Protein AF-A0A7K3L0M9-F1 (afdb_monomer)

Mean predicted aligned error: 8.16 Å

Foldseek 3Di:
DVVVQVVQWDPDDPLAAPLQTFSQDALLVVLLVQLEAEEAQQLALLSLLNQLVNLVSLHLYAYEYEDEQFDFPVSVVSRVLLCVLSLHHYEYEYDYQCVPCVLQLQAPLNLLVVLLRSVQRVQVVQVVCVVVCVSVDHRPPPPDRPPDDHDHDYDDDDDDFDFDDADPPPRHAYEYSDALQDDCVNGSNSNSCNRSVYHHNRRNNNQDLLNSLVSSQVSCVVVVHDSPSSPSVPDDDGTLSVQPDRSDGDDSVSSCVSQVVVVTHGD

Nearest PDB structures (foldseek):
  5udv-assembly1_C  TM=8.027E-01  e=1.041E-09  Lactiplantibacillus plantarum WCFS1
  6b2m-assembly1_A  TM=8.098E-01  e=2.572E-09  Lactiplantibacillus plantarum
  5udv-assembly1_A  TM=7.719E-01  e=1.234E-09  Lactiplantibacillus plantarum WCFS1
  6b2m-assembly1_C  TM=7.652E-01  e=2.722E-09  Lactiplantibacillus plantarum
  6utr-assembly1_D  TM=7.773E-01  e=1.073E-07  Lactiplantibacillus plantarum

Structure (mmCIF, N/CA/C/O backbone):
data_AF-A0A7K3L0M9-F1
#
_entry.id   AF-A0A7K3L0M9-F1
#
loop_
_atom_site.group_PDB
_atom_site.id
_atom_site.type_symbol
_atom_site.label_atom_id
_atom_site.label_alt_id
_atom_site.label_comp_id
_atom_site.label_asym_id
_atom_site.label_entity_id
_atom_site.label_seq_id
_atom_site.pdbx_PDB_ins_code
_atom_site.Cartn_x
_atom_site.Cartn_y
_atom_site.Cartn_z
_atom_site.occupancy
_atom_site.B_iso_or_equiv
_atom_site.auth_seq_id
_atom_site.auth_comp_id
_atom_site.auth_asym_id
_atom_site.auth_atom_id
_atom_site.pdbx_PDB_model_num
ATOM 1 N N . MET A 1 1 ? -31.495 9.579 3.011 1.00 40.03 1 MET A N 1
ATOM 2 C CA . MET A 1 1 ? -31.750 9.868 1.586 1.00 40.03 1 MET A CA 1
ATOM 3 C C . MET A 1 1 ? -30.881 8.942 0.746 1.00 40.03 1 MET A C 1
ATOM 5 O O . MET A 1 1 ? -29.698 9.210 0.594 1.00 40.03 1 MET A O 1
ATOM 9 N N . ALA A 1 2 ? -31.417 7.799 0.313 1.00 36.22 2 ALA A N 1
ATOM 10 C CA . ALA A 1 2 ? -30.693 6.838 -0.530 1.00 36.22 2 ALA A CA 1
ATOM 11 C C . ALA A 1 2 ? -30.538 7.342 -1.981 1.00 36.22 2 ALA A C 1
ATOM 13 O O . ALA A 1 2 ? -29.554 7.024 -2.640 1.00 36.22 2 ALA A O 1
ATOM 14 N N . GLU A 1 3 ? -31.458 8.205 -2.416 1.00 33.12 3 GLU A N 1
ATOM 15 C CA . GLU A 1 3 ? -31.536 8.761 -3.774 1.00 33.12 3 GLU A CA 1
ATOM 16 C C . GLU A 1 3 ? -30.387 9.736 -4.105 1.00 33.12 3 GLU A C 1
ATOM 18 O O . GLU A 1 3 ? -29.957 9.812 -5.249 1.00 33.12 3 GLU A O 1
ATOM 23 N N . ASP A 1 4 ? -29.795 10.406 -3.106 1.00 43.69 4 ASP A N 1
ATOM 24 C CA . ASP A 1 4 ? -28.644 11.315 -3.300 1.00 43.69 4 ASP A CA 1
ATOM 25 C C . ASP A 1 4 ? -27.288 10.574 -3.351 1.00 43.69 4 ASP A C 1
ATOM 27 O O . ASP A 1 4 ? -26.234 11.167 -3.592 1.00 43.69 4 ASP A O 1
ATOM 31 N N . ARG A 1 5 ? -27.296 9.256 -3.095 1.00 45.56 5 ARG A N 1
ATOM 32 C CA . ARG A 1 5 ? -26.095 8.408 -3.047 1.00 45.56 5 ARG A CA 1
ATOM 33 C C . ARG A 1 5 ? -25.850 7.680 -4.368 1.00 45.56 5 ARG A C 1
ATOM 35 O O . ARG A 1 5 ? -24.698 7.562 -4.770 1.00 45.56 5 ARG A O 1
ATOM 42 N N . GLU A 1 6 ? -26.906 7.263 -5.066 1.00 41.94 6 GLU A N 1
ATOM 43 C CA . GLU A 1 6 ? -26.810 6.665 -6.408 1.00 41.94 6 GLU A CA 1
ATOM 44 C C . GLU A 1 6 ? -26.249 7.653 -7.441 1.00 41.94 6 GLU A C 1
ATOM 46 O O . GLU A 1 6 ? -25.403 7.280 -8.248 1.00 41.94 6 GLU A O 1
ATOM 51 N N . ALA A 1 7 ? -26.604 8.939 -7.335 1.00 40.78 7 ALA A N 1
ATOM 52 C CA . ALA A 1 7 ? -26.087 10.006 -8.198 1.00 40.78 7 ALA A CA 1
ATOM 53 C C . ALA A 1 7 ? -24.578 10.294 -8.022 1.00 40.78 7 ALA A C 1
ATOM 55 O O . ALA A 1 7 ? -23.975 10.963 -8.860 1.00 40.78 7 ALA A O 1
ATOM 56 N N . ARG A 1 8 ? -23.954 9.799 -6.940 1.00 48.25 8 ARG A N 1
ATOM 57 C CA . ARG A 1 8 ? -22.519 9.974 -6.641 1.00 48.25 8 ARG A CA 1
ATOM 58 C C . ARG A 1 8 ? -21.669 8.762 -7.024 1.00 48.25 8 ARG A C 1
ATOM 60 O O . ARG A 1 8 ? -20.445 8.824 -6.903 1.00 48.25 8 ARG A O 1
ATOM 67 N N . LEU A 1 9 ? -22.290 7.661 -7.452 1.00 53.56 9 LEU A N 1
ATOM 68 C CA . LEU A 1 9 ? -21.567 6.470 -7.882 1.00 53.56 9 LEU A CA 1
ATOM 69 C C . LEU A 1 9 ? -20.984 6.717 -9.272 1.00 53.56 9 LEU A C 1
ATOM 71 O O . LEU A 1 9 ? -21.705 6.993 -10.229 1.00 53.56 9 LEU A O 1
ATOM 75 N N . ALA A 1 10 ? -19.661 6.609 -9.386 1.00 59.91 10 ALA A N 1
ATOM 76 C CA . ALA A 1 10 ? -19.010 6.640 -10.688 1.00 59.91 10 ALA A CA 1
ATOM 77 C C . ALA A 1 10 ? -19.485 5.449 -11.548 1.00 59.91 10 ALA A C 1
ATOM 79 O O . ALA A 1 10 ? -19.766 4.379 -10.991 1.00 59.91 10 ALA A O 1
ATOM 80 N N . PRO A 1 11 ? -19.551 5.608 -12.885 1.00 57.06 11 PRO A N 1
ATOM 81 C CA . PRO A 1 11 ? -19.939 4.528 -13.788 1.00 57.06 11 PRO A CA 1
ATOM 82 C C . PRO A 1 11 ? -19.023 3.308 -13.637 1.00 57.06 11 PRO A C 1
ATOM 84 O O . PRO A 1 11 ? -17.869 3.431 -13.216 1.00 57.06 11 PRO A O 1
ATOM 87 N N . ASP A 1 12 ? -19.529 2.128 -14.006 1.00 63.38 12 ASP A N 1
ATOM 88 C CA . ASP A 1 12 ? -18.741 0.895 -14.012 1.00 63.38 12 ASP A CA 1
ATOM 89 C C . ASP A 1 12 ? -17.563 1.032 -14.989 1.00 63.38 12 ASP A C 1
ATOM 91 O O . ASP A 1 12 ? -17.736 1.141 -16.204 1.00 63.38 12 ASP A O 1
ATOM 95 N N . VAL A 1 13 ? -16.343 1.054 -14.447 1.00 67.56 13 VAL A N 1
ATOM 96 C CA . VAL A 1 13 ? -15.110 1.157 -15.233 1.00 67.56 13 VAL A CA 1
ATOM 97 C C . VAL A 1 13 ? -14.577 -0.255 -15.507 1.00 67.56 13 VAL A C 1
ATOM 99 O O . VAL A 1 13 ? -14.380 -1.016 -14.556 1.00 67.56 13 VAL A O 1
ATOM 102 N N . PRO A 1 14 ? -14.295 -0.631 -16.770 1.00 69.00 14 PRO A N 1
ATOM 103 C CA . PRO A 1 14 ? -13.712 -1.933 -17.087 1.00 69.00 14 PRO A CA 1
ATOM 104 C C . PRO A 1 14 ? -12.443 -2.216 -16.269 1.00 69.00 14 PRO A C 1
ATOM 106 O O . PRO A 1 14 ? -11.546 -1.380 -16.181 1.00 69.00 14 PRO A O 1
ATOM 109 N N . GLY A 1 15 ? -12.365 -3.402 -15.660 1.00 71.75 15 GLY A N 1
ATOM 110 C CA . GLY A 1 15 ? -11.239 -3.796 -14.803 1.00 71.75 15 GLY A CA 1
ATOM 111 C C . GLY A 1 15 ? -11.301 -3.274 -13.360 1.00 71.75 15 GLY A C 1
ATOM 112 O O . GLY A 1 15 ? -10.363 -3.511 -12.601 1.00 71.75 15 GLY A O 1
ATOM 113 N N . VAL A 1 16 ? -12.386 -2.601 -12.961 1.00 80.88 16 VAL A N 1
ATOM 114 C CA . VAL A 1 16 ? -12.646 -2.171 -11.579 1.00 80.88 16 VAL A CA 1
ATOM 115 C C . VAL A 1 16 ? -13.711 -3.071 -10.961 1.00 80.88 16 VAL A C 1
ATOM 117 O O . VAL A 1 16 ? -14.838 -3.133 -11.441 1.00 80.88 16 VAL A O 1
ATOM 120 N N . GLY A 1 17 ? -13.348 -3.778 -9.892 1.00 85.50 17 GLY A N 1
ATOM 121 C CA . GLY A 1 17 ? -14.274 -4.626 -9.142 1.00 85.50 17 GLY A CA 1
ATOM 122 C C . GLY A 1 17 ? -15.092 -3.839 -8.121 1.00 85.50 17 GLY A C 1
ATOM 123 O O . GLY A 1 17 ? -14.821 -2.669 -7.843 1.00 85.50 17 GLY A O 1
ATOM 124 N N . GLU A 1 18 ? -16.059 -4.510 -7.490 1.00 88.00 18 GLU A N 1
ATOM 125 C CA . GLU A 1 18 ? -16.890 -3.923 -6.432 1.00 88.00 18 GLU A CA 1
ATOM 126 C C . GLU A 1 18 ? -16.034 -3.286 -5.321 1.00 88.00 18 GLU A C 1
ATOM 128 O O . GLU A 1 18 ? -16.295 -2.161 -4.893 1.00 88.00 18 GLU A O 1
ATOM 133 N N . GLY A 1 19 ? -14.941 -3.947 -4.924 1.00 90.69 19 GLY A N 1
ATOM 134 C CA . GLY A 1 19 ? -13.992 -3.461 -3.918 1.00 90.69 19 GLY A CA 1
ATOM 135 C C . GLY A 1 19 ? -13.301 -2.131 -4.256 1.00 90.69 19 GLY A C 1
ATOM 136 O O . GLY A 1 19 ? -12.791 -1.476 -3.351 1.00 90.69 19 GLY A O 1
ATOM 137 N N . GLN A 1 20 ? -13.320 -1.689 -5.516 1.00 93.88 20 GLN A N 1
ATOM 138 C CA . GLN A 1 20 ? -12.684 -0.453 -5.992 1.00 93.88 20 GLN A CA 1
ATOM 139 C C . GLN A 1 20 ? -13.699 0.605 -6.470 1.00 93.88 20 GLN A C 1
ATOM 141 O O . GLN A 1 20 ? -13.290 1.646 -6.997 1.00 93.88 20 GLN A O 1
ATOM 146 N N . ARG A 1 21 ? -15.010 0.371 -6.306 1.00 90.75 21 ARG A N 1
ATOM 147 C CA . ARG A 1 21 ? -16.066 1.295 -6.753 1.00 90.75 21 ARG A CA 1
ATOM 148 C C . ARG A 1 21 ? -15.947 2.648 -6.037 1.00 90.75 21 ARG A C 1
ATOM 150 O O . ARG A 1 21 ? -16.116 2.730 -4.823 1.00 90.75 21 ARG A O 1
ATOM 157 N N . LEU A 1 22 ? -15.655 3.705 -6.794 1.00 92.12 22 LEU A N 1
ATOM 158 C CA . LEU A 1 22 ? -15.486 5.068 -6.281 1.00 92.12 22 LEU A CA 1
ATOM 159 C C . LEU A 1 22 ? -16.798 5.585 -5.673 1.00 92.12 22 LEU A C 1
ATOM 161 O O . LEU A 1 22 ? -17.849 5.476 -6.302 1.00 92.12 22 LEU A O 1
ATOM 165 N N . GLY A 1 23 ? -16.731 6.148 -4.464 1.00 90.44 23 GLY A N 1
ATOM 166 C CA . GLY A 1 23 ? -17.893 6.748 -3.793 1.00 90.44 23 GLY A CA 1
ATOM 167 C C . GLY A 1 23 ? -18.945 5.750 -3.287 1.00 90.44 23 GLY A C 1
ATOM 168 O O . GLY A 1 23 ? -20.042 6.161 -2.917 1.00 90.44 23 GLY A O 1
ATOM 169 N N . ALA A 1 24 ? -18.641 4.447 -3.265 1.00 91.25 24 ALA A N 1
ATOM 170 C CA . ALA A 1 24 ? -19.577 3.410 -2.834 1.00 91.25 24 ALA A CA 1
ATOM 171 C C . ALA A 1 24 ? -20.076 3.592 -1.389 1.00 91.25 24 ALA A C 1
ATOM 173 O O . ALA A 1 24 ? -21.245 3.315 -1.094 1.00 91.25 24 ALA A O 1
ATOM 174 N N . GLU A 1 25 ? -19.202 4.034 -0.482 1.00 93.06 25 GLU A N 1
ATOM 175 C CA . GLU A 1 25 ? -19.502 4.166 0.946 1.00 93.06 25 GLU A CA 1
ATOM 176 C C . GLU A 1 25 ? -18.442 4.979 1.694 1.00 93.06 25 GLU A C 1
ATOM 178 O O . GLU A 1 25 ? -17.280 4.954 1.295 1.00 93.06 25 GLU A O 1
ATOM 183 N N . PRO A 1 26 ? -18.791 5.640 2.807 1.00 96.69 26 PRO A N 1
ATOM 184 C CA . PRO A 1 26 ? -17.815 6.363 3.610 1.00 96.69 26 PRO A CA 1
ATOM 185 C C . PRO A 1 26 ? -16.886 5.410 4.391 1.00 96.69 26 PRO A C 1
ATOM 187 O O . PRO A 1 26 ? -17.229 4.257 4.671 1.00 96.69 26 PRO A O 1
ATOM 190 N N . LEU A 1 27 ? -15.686 5.897 4.733 1.00 96.75 27 LEU A N 1
ATOM 191 C CA . LEU A 1 27 ? -14.628 5.092 5.360 1.00 96.75 27 LEU A CA 1
ATOM 192 C C . LEU A 1 27 ? -15.027 4.576 6.751 1.00 96.75 27 LEU A C 1
ATOM 194 O O . LEU A 1 27 ? -14.772 3.418 7.069 1.00 96.75 27 LEU A O 1
ATOM 198 N N . ASP A 1 28 ? -15.673 5.408 7.563 1.00 94.06 28 ASP A N 1
ATOM 199 C CA . ASP A 1 28 ? -16.184 5.042 8.888 1.00 94.06 28 ASP A CA 1
ATOM 200 C C . ASP A 1 28 ? -17.233 3.923 8.804 1.00 94.06 28 ASP A C 1
ATOM 202 O O . ASP A 1 28 ? -17.154 2.944 9.543 1.00 94.06 28 ASP A O 1
ATOM 206 N N . GLY A 1 29 ? -18.148 4.000 7.834 1.00 94.81 29 GLY A N 1
ATOM 207 C CA . GLY A 1 29 ? -19.119 2.945 7.545 1.00 94.81 29 GLY A CA 1
ATOM 208 C C . GLY A 1 29 ? -18.468 1.633 7.090 1.00 94.81 29 GLY A C 1
ATOM 209 O O . GLY A 1 29 ? -18.969 0.551 7.409 1.00 94.81 29 GLY A O 1
ATOM 210 N N . PHE A 1 30 ? -17.337 1.701 6.378 1.00 96.56 30 PHE A N 1
ATOM 211 C CA . PHE A 1 30 ? -16.526 0.523 6.061 1.00 96.56 30 PHE A CA 1
ATOM 212 C C . PHE A 1 30 ? -15.897 -0.109 7.299 1.00 96.56 30 PHE A C 1
ATOM 214 O O . PHE A 1 30 ? -16.063 -1.312 7.518 1.00 96.56 30 PHE A O 1
ATOM 221 N N . LEU A 1 31 ? -15.216 0.690 8.117 1.00 95.56 31 LEU A N 1
ATOM 222 C CA . LEU A 1 31 ? -14.506 0.210 9.300 1.00 95.56 31 LEU A CA 1
ATOM 223 C C . LEU A 1 31 ? -15.468 -0.340 10.364 1.00 95.56 31 LEU A C 1
ATOM 225 O O . LEU A 1 31 ? -15.218 -1.410 10.911 1.00 95.56 31 LEU A O 1
ATOM 229 N N . ALA A 1 32 ? -16.617 0.309 10.579 1.00 92.44 32 ALA A N 1
ATOM 230 C CA . ALA A 1 32 ? -17.612 -0.116 11.566 1.00 92.44 32 ALA A CA 1
ATOM 231 C C . ALA A 1 32 ? -18.176 -1.523 11.300 1.00 92.44 32 ALA A C 1
ATOM 233 O O . ALA A 1 32 ? -18.392 -2.292 12.234 1.00 92.44 32 ALA A O 1
ATOM 234 N N . ARG A 1 33 ? -18.394 -1.890 10.029 1.00 94.12 33 ARG A N 1
ATOM 235 C CA . ARG A 1 33 ? -18.868 -3.240 9.666 1.00 94.12 33 ARG A CA 1
ATOM 236 C C . ARG A 1 33 ? -17.743 -4.249 9.426 1.00 94.12 33 ARG A C 1
ATOM 238 O O . ARG A 1 33 ? -18.025 -5.420 9.182 1.00 94.12 33 ARG A O 1
ATOM 245 N N . THR A 1 34 ? -16.491 -3.795 9.453 1.00 93.44 34 THR A N 1
ATOM 246 C CA . THR A 1 34 ? -15.303 -4.607 9.177 1.00 93.44 34 THR A CA 1
ATOM 247 C C . THR A 1 34 ? -14.389 -4.595 10.403 1.00 93.44 34 THR A C 1
ATOM 249 O O . THR A 1 34 ? -13.308 -4.012 10.371 1.00 93.44 34 THR A O 1
ATOM 252 N N . PRO A 1 35 ? -14.796 -5.232 11.516 1.00 90.00 35 PRO A N 1
ATOM 253 C CA . PRO A 1 35 ? -14.067 -5.144 12.781 1.00 90.00 35 PRO A CA 1
ATOM 254 C C . PRO A 1 35 ? -12.695 -5.833 12.746 1.00 90.00 35 PRO A C 1
ATOM 256 O O . PRO A 1 35 ? -11.907 -5.656 13.669 1.00 90.00 35 PRO A O 1
ATOM 259 N N . ARG A 1 36 ? -12.402 -6.634 11.712 1.00 93.75 36 ARG A N 1
ATOM 260 C CA . ARG A 1 36 ? -11.133 -7.348 11.519 1.00 93.75 36 ARG A CA 1
ATOM 261 C C . ARG A 1 36 ? -10.689 -7.185 10.070 1.00 93.75 36 ARG A C 1
ATOM 263 O O . ARG A 1 36 ? -11.472 -7.496 9.175 1.00 93.75 36 ARG A O 1
ATOM 270 N N . LEU A 1 37 ? -9.467 -6.713 9.827 1.00 96.62 37 LEU A N 1
ATOM 271 C CA . LEU A 1 37 ? -8.942 -6.511 8.471 1.00 96.62 37 LEU A CA 1
ATOM 272 C C . LEU A 1 37 ? -7.414 -6.551 8.399 1.00 96.62 37 LEU A C 1
ATOM 274 O O . LEU A 1 37 ? -6.714 -6.117 9.311 1.00 96.62 37 LEU A O 1
ATOM 278 N N . ALA A 1 38 ? -6.904 -7.019 7.263 1.00 98.19 38 ALA A N 1
ATOM 279 C CA . ALA A 1 38 ? -5.494 -6.984 6.903 1.00 98.19 38 ALA A CA 1
ATOM 280 C C . ALA A 1 38 ? -5.220 -5.806 5.960 1.00 98.19 38 ALA A C 1
ATOM 282 O O . ALA A 1 38 ? -5.875 -5.669 4.927 1.00 98.19 38 ALA A O 1
ATOM 283 N N . VAL A 1 39 ? -4.237 -4.967 6.281 1.00 98.50 39 VAL A N 1
ATOM 284 C CA . VAL A 1 39 ? -3.833 -3.841 5.426 1.00 98.50 39 VAL A CA 1
ATOM 285 C C . VAL A 1 39 ? -2.603 -4.239 4.618 1.00 98.50 39 VAL A C 1
ATOM 287 O O . VAL A 1 39 ? -1.543 -4.497 5.188 1.00 98.50 39 VAL A O 1
ATOM 290 N N . ALA A 1 40 ? -2.721 -4.248 3.289 1.00 98.00 40 ALA A N 1
ATOM 291 C CA . ALA A 1 40 ? -1.576 -4.307 2.388 1.00 98.00 40 ALA A CA 1
ATOM 292 C C . ALA A 1 40 ? -0.804 -2.985 2.492 1.00 98.00 40 ALA A C 1
ATOM 294 O O . ALA A 1 40 ? -1.267 -1.930 2.047 1.00 98.00 40 ALA A O 1
ATOM 295 N N . PHE A 1 41 ? 0.358 -3.036 3.136 1.00 96.12 41 PHE A N 1
ATOM 296 C CA . PHE A 1 41 ? 1.025 -1.865 3.677 1.00 96.12 41 PHE A CA 1
ATOM 297 C C . PHE A 1 41 ? 2.338 -1.575 2.947 1.00 96.12 41 PHE A C 1
ATOM 299 O O . PHE A 1 41 ? 3.345 -2.260 3.126 1.00 96.12 41 PHE A O 1
ATOM 306 N N . SER A 1 42 ? 2.324 -0.540 2.103 1.00 90.12 42 SER A N 1
ATOM 307 C CA . SER A 1 42 ? 3.477 -0.167 1.275 1.00 90.12 42 SER A CA 1
ATOM 308 C C . SER A 1 42 ? 4.457 0.779 1.975 1.00 90.12 42 SER A C 1
ATOM 310 O O . SER A 1 42 ? 5.548 0.995 1.461 1.00 90.12 42 SER A O 1
ATOM 312 N N . GLY A 1 43 ? 4.088 1.356 3.125 1.00 81.88 43 GLY A N 1
ATOM 313 C CA . GLY A 1 43 ? 4.876 2.408 3.784 1.00 81.88 43 GLY A CA 1
ATOM 314 C C . GLY A 1 43 ? 4.670 3.801 3.175 1.00 81.88 43 GLY A C 1
ATOM 315 O O . GLY A 1 43 ? 5.495 4.685 3.356 1.00 81.88 43 GLY A O 1
ATOM 316 N N . GLY A 1 44 ? 3.579 4.014 2.428 1.00 91.50 44 GLY A N 1
ATOM 317 C CA . GLY A 1 44 ? 3.177 5.334 1.928 1.00 91.50 44 GLY A CA 1
ATOM 318 C C . GLY A 1 44 ? 2.053 5.963 2.758 1.00 91.50 44 GLY A C 1
ATOM 319 O O . GLY A 1 44 ? 1.314 5.247 3.439 1.00 91.50 44 GLY A O 1
ATOM 320 N N . CYS A 1 45 ? 1.875 7.286 2.630 1.00 94.00 45 CYS A N 1
ATOM 321 C CA . CYS A 1 45 ? 0.851 8.077 3.336 1.00 94.00 45 CYS A CA 1
ATOM 322 C C . CYS A 1 45 ? -0.553 7.450 3.292 1.00 94.00 45 CYS A C 1
ATOM 324 O O . CYS A 1 45 ? -1.215 7.365 4.320 1.00 94.00 45 CYS A O 1
ATOM 326 N N . ASP A 1 46 ? -0.989 6.949 2.132 1.00 95.81 46 ASP A N 1
ATOM 327 C CA . ASP A 1 46 ? -2.357 6.436 1.981 1.00 95.81 46 ASP A CA 1
ATOM 328 C C . ASP A 1 46 ? -2.573 5.165 2.804 1.00 95.81 46 ASP A C 1
ATOM 330 O O . ASP A 1 46 ? -3.509 5.069 3.595 1.00 95.81 46 ASP A O 1
ATOM 334 N N . SER A 1 47 ? -1.659 4.201 2.679 1.00 96.06 47 SER A N 1
ATOM 335 C CA . SER A 1 47 ? -1.710 2.969 3.465 1.00 96.06 47 SER A CA 1
ATOM 336 C C . SER A 1 47 ? -1.476 3.220 4.962 1.00 96.06 47 SER A C 1
ATOM 338 O O . SER A 1 47 ? -2.049 2.512 5.784 1.00 96.06 47 SER A O 1
ATOM 340 N N . ALA A 1 48 ? -0.697 4.250 5.322 1.00 96.44 48 ALA A N 1
ATOM 341 C CA . ALA A 1 48 ? -0.466 4.662 6.710 1.00 96.44 48 ALA A CA 1
ATOM 342 C C . ALA A 1 48 ? -1.722 5.281 7.331 1.00 96.44 48 ALA A C 1
ATOM 344 O O . ALA A 1 48 ? -2.106 4.916 8.439 1.00 96.44 48 ALA A O 1
ATOM 345 N N . TYR A 1 49 ? -2.406 6.159 6.594 1.00 97.25 49 TYR A N 1
ATOM 346 C CA . TYR A 1 49 ? -3.690 6.708 7.011 1.00 97.25 49 TYR A CA 1
ATOM 347 C C . TYR A 1 49 ? -4.745 5.614 7.175 1.00 97.25 49 TYR A C 1
ATOM 349 O O . TYR A 1 49 ? -5.433 5.593 8.189 1.00 97.25 49 TYR A O 1
ATOM 357 N N . LEU A 1 50 ? -4.854 4.680 6.223 1.00 98.12 50 LEU A N 1
ATOM 358 C CA . LEU A 1 50 ? -5.809 3.574 6.321 1.00 98.12 50 LEU A CA 1
ATOM 359 C C . LEU A 1 50 ? -5.543 2.692 7.550 1.00 98.12 50 LEU A C 1
ATOM 361 O O . LEU A 1 50 ? -6.483 2.335 8.258 1.00 98.12 50 LEU A O 1
ATOM 365 N N . LEU A 1 51 ? -4.271 2.380 7.821 1.00 97.75 51 LEU A N 1
ATOM 366 C CA . LEU A 1 51 ? -3.853 1.620 8.999 1.00 97.75 51 LEU A CA 1
ATOM 367 C C . LEU A 1 51 ? -4.229 2.343 10.301 1.00 97.75 51 LEU A C 1
ATOM 369 O O . LEU A 1 51 ? -4.840 1.746 11.187 1.00 97.75 51 LEU A O 1
ATOM 373 N N . ALA A 1 52 ? -3.920 3.639 10.386 1.00 96.81 52 ALA A N 1
ATOM 374 C CA . ALA A 1 52 ? -4.234 4.477 11.538 1.00 96.81 52 ALA A CA 1
ATOM 375 C C . ALA A 1 52 ? -5.748 4.633 11.745 1.00 96.81 52 ALA A C 1
ATOM 377 O O . ALA A 1 52 ? -6.236 4.495 12.862 1.00 96.81 52 ALA A O 1
ATOM 378 N N . ALA A 1 53 ? -6.509 4.867 10.673 1.00 97.25 53 ALA A N 1
ATOM 379 C CA . ALA A 1 53 ? -7.960 5.005 10.732 1.00 97.25 53 ALA A CA 1
ATOM 380 C C . ALA A 1 53 ? -8.629 3.708 11.209 1.00 97.25 53 ALA A C 1
ATOM 382 O O . ALA A 1 53 ? -9.514 3.759 12.058 1.00 97.25 53 ALA A O 1
ATOM 383 N N . ALA A 1 54 ? -8.176 2.547 10.722 1.00 97.25 54 ALA A N 1
ATOM 384 C CA . ALA A 1 54 ? -8.653 1.250 11.198 1.00 97.25 54 ALA A CA 1
ATOM 385 C C . ALA A 1 54 ? -8.351 1.040 12.689 1.00 97.25 54 ALA A C 1
ATOM 387 O O . ALA A 1 54 ? -9.227 0.621 13.446 1.00 97.25 54 ALA A O 1
ATOM 388 N N . ARG A 1 55 ? -7.133 1.382 13.131 1.00 95.75 55 ARG A N 1
ATOM 389 C CA . ARG A 1 55 ? -6.736 1.293 14.542 1.00 95.75 55 ARG A CA 1
ATOM 390 C C . ARG A 1 55 ? -7.576 2.205 15.443 1.00 95.75 55 ARG A C 1
ATOM 392 O O . ARG A 1 55 ? -8.023 1.749 16.497 1.00 95.75 55 ARG A O 1
ATOM 399 N N . ALA A 1 56 ? -7.799 3.451 15.026 1.00 94.62 56 ALA A N 1
ATOM 400 C CA . ALA A 1 56 ? -8.594 4.443 15.752 1.00 94.62 56 ALA A CA 1
ATOM 401 C C . ALA A 1 56 ? -10.090 4.082 15.789 1.00 94.62 56 ALA A C 1
ATOM 403 O O . ALA A 1 56 ? -10.770 4.345 16.776 1.00 94.62 56 ALA A O 1
ATOM 404 N N . ALA A 1 57 ? -10.598 3.409 14.751 1.00 95.12 57 ALA A N 1
ATOM 405 C CA . ALA A 1 57 ? -11.955 2.861 14.722 1.00 95.12 57 ALA A CA 1
ATOM 406 C C . ALA A 1 57 ? -12.136 1.608 15.606 1.00 95.12 57 ALA A C 1
ATOM 408 O O . ALA A 1 57 ? -13.236 1.064 15.675 1.00 95.12 57 ALA A O 1
ATOM 409 N N . GLY A 1 58 ? -11.077 1.134 16.275 1.00 94.56 58 GLY A N 1
ATOM 410 C CA . GLY A 1 58 ? -11.126 -0.039 17.148 1.00 94.56 58 GLY A CA 1
ATOM 411 C C . GLY A 1 58 ? -11.120 -1.377 16.405 1.00 94.56 58 GLY A C 1
ATOM 412 O O . GLY A 1 58 ? -11.427 -2.406 17.006 1.00 94.56 58 GLY A O 1
ATOM 413 N N . CYS A 1 59 ? -10.772 -1.395 15.115 1.00 94.75 59 CYS A N 1
ATOM 414 C CA . CYS A 1 59 ? -10.643 -2.640 14.371 1.00 94.75 59 CYS A CA 1
ATOM 415 C C . CYS A 1 59 ? -9.436 -3.452 14.871 1.00 94.75 59 CYS A C 1
ATOM 417 O O . CYS A 1 59 ? -8.360 -2.907 15.129 1.00 94.75 59 CYS A O 1
ATOM 419 N N . ALA A 1 60 ? -9.569 -4.777 14.911 1.00 94.19 60 ALA A N 1
ATOM 420 C CA . ALA A 1 60 ? -8.423 -5.674 14.961 1.00 94.19 60 ALA A CA 1
ATOM 421 C C . ALA A 1 60 ? -7.730 -5.647 13.590 1.00 94.19 60 ALA A C 1
ATOM 423 O O . ALA A 1 60 ? -8.218 -6.210 12.605 1.00 94.19 60 ALA A O 1
ATOM 424 N N . VAL A 1 61 ? -6.611 -4.931 13.519 1.00 96.12 61 VAL A N 1
ATOM 425 C CA . VAL A 1 61 ? -5.889 -4.663 12.276 1.00 96.12 61 VAL A CA 1
ATOM 426 C C . VAL A 1 61 ? -4.459 -5.186 12.354 1.00 96.12 61 VAL A C 1
ATOM 428 O O . VAL A 1 61 ? -3.791 -5.049 13.377 1.00 96.12 61 VAL A O 1
ATOM 431 N N . ARG A 1 62 ? -3.986 -5.780 11.255 1.00 97.31 62 ARG A N 1
ATOM 432 C CA . ARG A 1 62 ? -2.586 -6.181 11.051 1.00 97.31 62 ARG A CA 1
ATOM 433 C C . ARG A 1 62 ? -2.089 -5.642 9.712 1.00 97.31 62 ARG A C 1
ATOM 435 O O . ARG A 1 62 ? -2.839 -5.625 8.731 1.00 97.31 62 ARG A O 1
ATOM 442 N N . ALA A 1 63 ? -0.839 -5.196 9.671 1.00 97.81 63 ALA A N 1
ATOM 443 C CA . ALA A 1 63 ? -0.187 -4.696 8.468 1.00 97.81 63 ALA A CA 1
ATOM 444 C C . ALA A 1 63 ? 0.661 -5.792 7.812 1.00 97.81 63 ALA A C 1
ATOM 446 O O . ALA A 1 63 ? 1.408 -6.497 8.487 1.00 97.81 63 ALA A O 1
ATOM 447 N N . TYR A 1 64 ? 0.587 -5.892 6.487 1.00 98.19 64 TYR A N 1
ATOM 448 C CA . TYR A 1 64 ? 1.360 -6.842 5.691 1.00 98.19 64 TYR A CA 1
ATOM 449 C C . TYR A 1 64 ? 2.153 -6.097 4.627 1.00 98.19 64 TYR A C 1
ATOM 451 O O . TYR A 1 64 ? 1.577 -5.516 3.704 1.00 98.19 64 TYR A O 1
ATOM 459 N N . ARG A 1 65 ? 3.479 -6.129 4.745 1.00 96.38 65 ARG A N 1
ATOM 460 C CA . ARG A 1 65 ? 4.412 -5.592 3.752 1.00 96.38 65 ARG A CA 1
ATOM 461 C C . ARG A 1 65 ? 4.963 -6.737 2.915 1.00 96.38 65 ARG A C 1
ATOM 463 O O . ARG A 1 65 ? 5.403 -7.740 3.467 1.00 96.38 65 ARG A O 1
ATOM 470 N N . VAL A 1 66 ? 5.004 -6.562 1.596 1.00 96.19 66 VAL A N 1
ATOM 471 C CA . VAL A 1 66 ? 5.728 -7.470 0.697 1.00 96.19 66 VAL A CA 1
ATOM 472 C C . VAL A 1 66 ? 7.010 -6.800 0.242 1.00 96.19 66 VAL A C 1
ATOM 474 O O . VAL A 1 66 ? 6.991 -5.693 -0.295 1.00 96.19 66 VAL A O 1
ATOM 477 N N . ASP A 1 67 ? 8.116 -7.478 0.480 1.00 93.12 67 ASP A N 1
ATOM 478 C CA . ASP A 1 67 ? 9.461 -6.985 0.276 1.00 93.12 67 ASP A CA 1
ATOM 479 C C . ASP A 1 67 ? 10.056 -7.621 -0.983 1.00 93.12 67 ASP A C 1
ATOM 481 O O . ASP A 1 67 ? 10.288 -8.833 -1.030 1.00 93.12 67 ASP A O 1
ATOM 485 N N . THR A 1 68 ? 10.256 -6.798 -2.012 1.00 94.25 68 THR A N 1
ATOM 486 C CA . THR A 1 68 ? 10.688 -7.203 -3.357 1.00 94.25 68 THR A CA 1
ATOM 487 C C . THR A 1 68 ? 11.841 -6.314 -3.822 1.00 94.25 68 THR A C 1
ATOM 489 O O . THR A 1 68 ? 12.068 -5.249 -3.258 1.00 94.25 68 THR A O 1
ATOM 492 N N . ALA A 1 69 ? 12.542 -6.682 -4.895 1.00 94.12 69 ALA A N 1
ATOM 493 C CA . ALA A 1 69 ? 13.598 -5.837 -5.471 1.00 94.12 69 ALA A CA 1
ATOM 494 C C . ALA A 1 69 ? 13.098 -4.468 -6.003 1.00 94.12 69 ALA A C 1
ATOM 496 O O . ALA A 1 69 ? 13.885 -3.630 -6.431 1.00 94.12 69 ALA A O 1
ATOM 497 N N . PHE A 1 70 ? 11.784 -4.227 -6.028 1.00 94.25 70 PHE A N 1
ATOM 498 C CA . PHE A 1 70 ? 11.186 -3.044 -6.645 1.00 94.25 70 PHE A CA 1
ATOM 499 C C . PHE A 1 70 ? 10.985 -1.853 -5.704 1.00 94.25 70 PHE A C 1
ATOM 501 O O . PHE A 1 70 ? 10.632 -0.769 -6.183 1.00 94.25 70 PHE A O 1
ATOM 508 N N . GLN A 1 71 ? 11.157 -2.037 -4.397 1.00 92.31 71 GLN A N 1
ATOM 509 C CA . GLN A 1 71 ? 11.039 -0.965 -3.412 1.00 92.31 71 GLN A CA 1
ATOM 510 C C . GLN A 1 71 ? 12.427 -0.476 -2.976 1.00 92.31 71 GLN A C 1
ATOM 512 O O . GLN A 1 71 ? 13.316 -1.301 -2.778 1.00 92.31 71 GLN A O 1
ATOM 517 N N . PRO A 1 72 ? 12.622 0.838 -2.784 1.00 91.88 72 PRO A N 1
ATOM 518 C CA . PRO A 1 72 ? 13.832 1.358 -2.154 1.00 91.88 72 PRO A CA 1
ATOM 519 C C . PRO A 1 72 ? 13.846 1.058 -0.646 1.00 91.88 72 PRO A C 1
ATOM 521 O O . PRO A 1 72 ? 12.786 0.901 -0.024 1.00 91.88 72 PRO A O 1
ATOM 524 N N . ALA A 1 73 ? 15.039 1.037 -0.042 1.00 89.62 73 ALA A N 1
ATOM 525 C CA . ALA A 1 73 ? 15.229 0.655 1.362 1.00 89.62 73 ALA A CA 1
ATOM 526 C C . ALA A 1 73 ? 14.369 1.481 2.336 1.00 89.62 73 ALA A C 1
ATOM 528 O O . ALA A 1 73 ? 13.707 0.919 3.211 1.00 89.62 73 ALA A O 1
ATOM 529 N N . PHE A 1 74 ? 14.270 2.799 2.117 1.00 90.81 74 PHE A N 1
ATOM 530 C CA . PHE A 1 74 ? 13.535 3.698 3.013 1.00 90.81 74 PHE A CA 1
ATOM 531 C C . PHE A 1 74 ? 12.054 3.326 3.181 1.00 90.81 74 PHE A C 1
ATOM 533 O O . PHE A 1 74 ? 11.444 3.689 4.183 1.00 90.81 74 PHE A O 1
ATOM 540 N N . GLU A 1 75 ? 11.420 2.662 2.201 1.00 91.19 75 GLU A N 1
ATOM 541 C CA . GLU A 1 75 ? 10.004 2.290 2.326 1.00 91.19 75 GLU A CA 1
ATOM 542 C C . GLU A 1 75 ? 9.803 1.235 3.415 1.00 91.19 75 GLU A C 1
ATOM 544 O O . GLU A 1 75 ? 8.739 1.192 4.038 1.00 91.19 75 GLU A O 1
ATOM 549 N N . ARG A 1 76 ? 10.812 0.384 3.645 1.00 90.69 76 ARG A N 1
ATOM 550 C CA . ARG A 1 76 ? 10.812 -0.567 4.758 1.00 90.69 76 ARG A CA 1
ATOM 551 C C . ARG A 1 76 ? 10.871 0.189 6.074 1.00 90.69 76 ARG A C 1
ATOM 553 O O . ARG A 1 76 ? 9.999 -0.022 6.912 1.00 90.69 76 ARG A O 1
ATOM 560 N N . ASP A 1 77 ? 11.830 1.097 6.207 1.00 90.56 77 ASP A N 1
ATOM 561 C CA . ASP A 1 77 ? 12.031 1.856 7.440 1.00 90.56 77 ASP A CA 1
ATOM 562 C C . ASP A 1 77 ? 10.787 2.684 7.783 1.00 90.56 77 ASP A C 1
ATOM 564 O O . ASP A 1 77 ? 10.357 2.743 8.932 1.00 90.56 77 ASP A O 1
ATOM 568 N N . ASP A 1 78 ? 10.165 3.302 6.779 1.00 92.06 78 ASP A N 1
ATOM 569 C CA . ASP A 1 78 ? 8.889 3.997 6.919 1.00 92.06 78 ASP A CA 1
ATOM 570 C C . ASP A 1 78 ? 7.782 3.085 7.442 1.00 92.06 78 ASP A C 1
ATOM 572 O O . ASP A 1 78 ? 7.065 3.456 8.372 1.00 92.06 78 ASP A O 1
ATOM 576 N N . ALA A 1 79 ? 7.632 1.899 6.849 1.00 92.69 79 ALA A N 1
ATOM 577 C CA . ALA A 1 79 ? 6.604 0.958 7.256 1.00 92.69 79 ALA A CA 1
ATOM 578 C C . ALA A 1 79 ? 6.809 0.499 8.710 1.00 92.69 79 ALA A C 1
ATOM 580 O O . ALA A 1 79 ? 5.868 0.507 9.504 1.00 92.69 79 ALA A O 1
ATOM 581 N N . GLU A 1 80 ? 8.040 0.154 9.081 1.00 93.00 80 GLU A N 1
ATOM 582 C CA . GLU A 1 80 ? 8.378 -0.258 10.445 1.00 93.00 80 GLU A CA 1
ATOM 583 C C . GLU A 1 80 ? 8.111 0.867 11.455 1.00 93.00 80 GLU A C 1
ATOM 585 O O . GLU A 1 80 ? 7.463 0.629 12.477 1.00 93.00 80 GLU A O 1
ATOM 590 N N . ARG A 1 81 ? 8.507 2.111 11.144 1.00 92.94 81 ARG A N 1
ATOM 591 C CA . ARG A 1 81 ? 8.251 3.271 12.014 1.00 92.94 81 ARG A CA 1
ATOM 592 C C . ARG A 1 81 ? 6.764 3.560 12.192 1.00 92.94 81 ARG A C 1
ATOM 594 O O . ARG A 1 81 ? 6.329 3.777 13.319 1.00 92.94 81 ARG A O 1
ATOM 601 N N . VAL A 1 82 ? 5.983 3.556 11.110 1.00 94.50 82 VAL A N 1
ATOM 602 C CA . VAL A 1 82 ? 4.533 3.810 11.176 1.00 94.50 82 VAL A CA 1
ATOM 603 C C . VAL A 1 82 ? 3.834 2.727 11.999 1.00 94.50 82 VAL A C 1
ATOM 605 O O . VAL A 1 82 ? 3.032 3.042 12.875 1.00 94.50 82 VAL A O 1
ATOM 608 N N . ALA A 1 83 ? 4.139 1.451 11.743 1.00 93.62 83 ALA A N 1
ATOM 609 C CA . ALA A 1 83 ? 3.518 0.342 12.460 1.00 93.62 83 ALA A CA 1
ATOM 610 C C . ALA A 1 83 ? 3.850 0.378 13.960 1.00 93.62 83 ALA A C 1
ATOM 612 O O . ALA A 1 83 ? 2.955 0.211 14.789 1.00 93.62 83 ALA A O 1
ATOM 613 N N . ALA A 1 84 ? 5.108 0.677 14.306 1.00 92.62 84 ALA A N 1
ATOM 614 C CA . ALA A 1 84 ? 5.540 0.853 15.688 1.00 92.62 84 ALA A CA 1
ATOM 615 C C . ALA A 1 84 ? 4.835 2.037 16.370 1.00 92.62 84 ALA A C 1
ATOM 617 O O . ALA A 1 84 ? 4.331 1.880 17.479 1.00 92.62 84 ALA A O 1
ATOM 618 N N . ALA A 1 85 ? 4.739 3.191 15.699 1.00 91.25 85 ALA A N 1
ATOM 619 C CA . ALA A 1 85 ? 4.054 4.371 16.231 1.00 91.25 85 ALA A CA 1
ATOM 620 C C . ALA A 1 85 ? 2.563 4.114 16.511 1.00 91.25 85 ALA A C 1
ATOM 622 O O . ALA A 1 85 ? 2.022 4.640 17.480 1.00 91.25 85 ALA A O 1
ATOM 623 N N . LEU A 1 86 ? 1.914 3.281 15.691 1.00 92.31 86 LEU A N 1
ATOM 624 C CA . LEU A 1 86 ? 0.507 2.899 15.846 1.00 92.31 86 LEU A CA 1
ATOM 625 C C . LEU A 1 86 ? 0.283 1.711 16.799 1.00 92.31 86 LEU A C 1
ATOM 627 O O . LEU A 1 86 ? -0.867 1.375 17.095 1.00 92.31 86 LEU A O 1
ATOM 631 N N . GLY A 1 87 ? 1.349 1.035 17.244 1.00 92.50 87 GLY A N 1
ATOM 632 C CA . GLY A 1 87 ? 1.247 -0.209 18.009 1.00 92.50 87 GLY A CA 1
ATOM 633 C C . GLY A 1 87 ? 0.528 -1.328 17.244 1.00 92.50 87 GLY A C 1
ATOM 634 O O . GLY A 1 87 ? -0.183 -2.128 17.849 1.00 92.50 87 GLY A O 1
ATOM 635 N N . VAL A 1 88 ? 0.660 -1.360 15.913 1.00 94.31 88 VAL A N 1
ATOM 636 C CA . VAL A 1 88 ? 0.009 -2.351 15.044 1.00 94.31 88 VAL A CA 1
ATOM 637 C C . VAL A 1 88 ? 1.029 -3.405 14.597 1.00 94.31 88 VAL A C 1
ATOM 639 O O . VAL A 1 88 ? 2.107 -3.031 14.132 1.00 94.31 88 VAL A O 1
ATOM 642 N N . PRO A 1 89 ? 0.716 -4.715 14.675 1.00 95.00 89 PRO A N 1
ATOM 643 C CA . PRO A 1 89 ? 1.613 -5.753 14.176 1.00 95.00 89 PRO A CA 1
ATOM 644 C C . PRO A 1 89 ? 1.916 -5.588 12.683 1.00 95.00 89 PRO A C 1
ATOM 646 O O . PRO A 1 89 ? 0.999 -5.421 11.873 1.00 95.00 89 PRO A O 1
ATOM 649 N N . LEU A 1 90 ? 3.199 -5.686 12.329 1.00 96.19 90 LEU A N 1
ATOM 650 C CA . LEU A 1 90 ? 3.689 -5.660 10.953 1.00 96.19 90 LEU A CA 1
ATOM 651 C C . LEU A 1 90 ? 4.344 -6.995 10.593 1.00 96.19 90 LEU A C 1
ATOM 653 O O . LEU A 1 90 ? 5.382 -7.355 11.148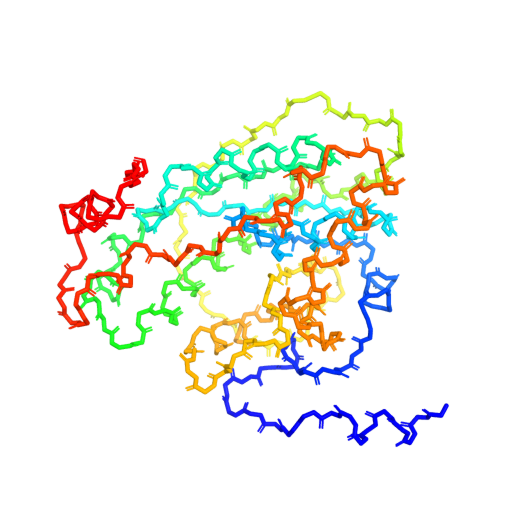 1.00 96.19 90 LEU A O 1
ATOM 657 N N . THR A 1 91 ? 3.773 -7.677 9.606 1.00 96.81 91 THR A N 1
ATOM 658 C CA . THR A 1 91 ? 4.342 -8.882 8.998 1.00 96.81 91 THR A CA 1
ATOM 659 C C . THR A 1 91 ? 5.052 -8.506 7.701 1.00 96.81 91 THR A C 1
ATOM 661 O O . THR A 1 91 ? 4.452 -7.887 6.819 1.00 96.81 91 THR A O 1
ATOM 664 N N . THR A 1 92 ? 6.324 -8.888 7.560 1.00 96.25 92 THR A N 1
ATOM 665 C CA . THR A 1 92 ? 7.077 -8.704 6.306 1.00 96.25 92 THR A CA 1
ATOM 666 C C . THR A 1 92 ? 7.213 -10.033 5.577 1.00 96.25 92 THR A C 1
ATOM 668 O O . THR A 1 92 ? 7.753 -10.988 6.133 1.00 96.25 92 THR A O 1
ATOM 671 N N . ILE A 1 93 ? 6.749 -10.065 4.329 1.00 96.62 93 ILE A N 1
ATOM 672 C CA . ILE A 1 93 ? 6.766 -11.223 3.434 1.00 96.62 93 ILE A CA 1
ATOM 673 C C . ILE A 1 93 ? 7.844 -10.986 2.380 1.00 96.62 93 ILE A C 1
ATOM 675 O O . ILE A 1 93 ? 7.763 -10.020 1.621 1.00 96.62 93 ILE A O 1
ATOM 679 N N . ALA A 1 94 ? 8.851 -11.852 2.318 1.00 94.88 94 ALA A N 1
ATOM 680 C CA . ALA A 1 94 ? 9.825 -11.815 1.231 1.00 94.88 94 ALA A CA 1
ATOM 681 C C . ALA A 1 94 ? 9.207 -12.395 -0.052 1.00 94.88 94 ALA A C 1
ATOM 683 O O . ALA A 1 94 ? 8.623 -13.473 -0.010 1.00 94.88 94 ALA A O 1
ATOM 684 N N . LEU A 1 95 ? 9.348 -11.695 -1.180 1.00 95.44 95 LEU A N 1
ATOM 685 C CA . LEU A 1 95 ? 8.917 -12.180 -2.491 1.00 95.44 95 LEU A CA 1
ATOM 686 C C . LEU A 1 95 ? 9.943 -11.786 -3.557 1.00 95.44 95 LEU A C 1
ATOM 688 O O . LEU A 1 95 ? 10.186 -10.599 -3.796 1.00 95.44 95 LEU A O 1
ATOM 692 N N . ASP A 1 96 ? 10.520 -12.783 -4.222 1.00 96.06 96 ASP A N 1
ATOM 693 C CA . ASP A 1 96 ? 11.414 -12.564 -5.355 1.00 96.06 96 ASP A CA 1
ATOM 694 C C . ASP A 1 96 ? 10.616 -12.437 -6.657 1.00 96.06 96 ASP A C 1
ATOM 696 O O . ASP A 1 96 ? 10.372 -13.402 -7.372 1.00 96.06 96 ASP A O 1
ATOM 700 N N . VAL A 1 97 ? 10.207 -11.210 -6.975 1.00 94.44 97 VAL A N 1
ATOM 701 C CA . VAL A 1 97 ? 9.503 -10.898 -8.227 1.00 94.44 97 VAL A CA 1
ATOM 702 C C . VAL A 1 97 ? 10.388 -11.017 -9.475 1.00 94.44 97 VAL A C 1
ATOM 704 O O . VAL A 1 97 ? 9.842 -11.076 -10.576 1.00 94.44 97 VAL A O 1
ATOM 707 N N . LEU A 1 98 ? 11.721 -11.045 -9.336 1.00 95.69 98 LEU A N 1
ATOM 708 C CA . LEU A 1 98 ? 12.645 -11.207 -10.464 1.00 95.69 98 LEU A CA 1
ATOM 709 C C . LEU A 1 98 ? 12.745 -12.670 -10.912 1.00 95.69 98 LEU A C 1
ATOM 711 O O . LEU A 1 98 ? 12.996 -12.924 -12.088 1.00 95.69 98 LEU A O 1
ATOM 715 N N . ALA A 1 99 ? 12.453 -13.624 -10.024 1.00 96.75 99 ALA A N 1
ATOM 716 C CA . ALA A 1 99 ? 12.325 -15.039 -10.377 1.00 96.75 99 ALA A CA 1
ATOM 717 C C . ALA A 1 99 ? 11.118 -15.339 -11.293 1.00 96.75 99 ALA A C 1
ATOM 719 O O . ALA A 1 99 ? 11.053 -16.400 -11.917 1.00 96.75 99 ALA A O 1
ATOM 720 N N . HIS A 1 100 ? 10.161 -14.413 -11.415 1.00 96.69 100 HIS A N 1
ATOM 721 C CA . HIS A 1 100 ? 8.986 -14.571 -12.270 1.00 96.69 100 HIS A CA 1
ATOM 722 C C . HIS A 1 100 ? 9.230 -13.951 -13.648 1.00 96.69 100 HIS A C 1
ATOM 724 O O . HIS A 1 100 ? 9.173 -12.733 -13.819 1.00 96.69 100 HIS A O 1
ATOM 730 N N . ALA A 1 101 ? 9.468 -14.795 -14.657 1.00 95.62 101 ALA A N 1
ATOM 731 C CA . ALA A 1 101 ? 9.817 -14.361 -16.013 1.00 95.62 101 ALA A CA 1
ATOM 732 C C . ALA A 1 101 ? 8.791 -13.401 -16.644 1.00 95.62 101 ALA A C 1
ATOM 734 O O . ALA A 1 101 ? 9.161 -12.498 -17.392 1.00 95.62 101 ALA A O 1
ATOM 735 N N . ASP A 1 102 ? 7.507 -13.551 -16.323 1.00 93.00 102 ASP A N 1
ATOM 736 C CA . ASP A 1 102 ? 6.438 -12.697 -16.839 1.00 93.00 102 ASP A CA 1
ATOM 737 C C . ASP A 1 102 ? 6.381 -11.310 -16.171 1.00 93.00 102 ASP A C 1
ATOM 739 O O . ASP A 1 102 ? 5.765 -10.386 -16.702 1.00 93.00 102 ASP A O 1
ATOM 743 N N . VAL A 1 103 ? 7.073 -11.132 -15.046 1.00 96.12 103 VAL A N 1
ATOM 744 C CA . VAL A 1 103 ? 7.343 -9.829 -14.431 1.00 96.12 103 VAL A CA 1
ATOM 745 C C . VAL A 1 103 ? 8.700 -9.295 -14.887 1.00 96.12 103 VAL A C 1
ATOM 747 O O . VAL A 1 103 ? 8.785 -8.138 -15.304 1.00 96.12 103 VAL A O 1
ATOM 750 N N . ALA A 1 104 ? 9.740 -10.131 -14.851 1.00 97.31 104 ALA A N 1
ATOM 751 C CA . ALA A 1 104 ? 11.111 -9.760 -15.191 1.00 97.31 104 ALA A CA 1
ATOM 752 C C . ALA A 1 104 ? 11.270 -9.333 -16.660 1.00 97.31 104 ALA A C 1
ATOM 754 O O . ALA A 1 104 ? 12.058 -8.441 -16.951 1.00 97.31 104 ALA A O 1
ATOM 755 N N . ALA A 1 105 ? 10.469 -9.873 -17.585 1.00 97.00 105 ALA A N 1
ATOM 756 C CA . ALA A 1 105 ? 10.440 -9.427 -18.983 1.00 97.00 105 ALA A CA 1
ATOM 757 C C . ALA A 1 105 ? 9.873 -8.002 -19.177 1.00 97.00 105 ALA A C 1
ATOM 759 O O . ALA A 1 105 ? 9.898 -7.474 -20.286 1.00 97.00 105 ALA A O 1
ATOM 760 N N . ASN A 1 106 ? 9.354 -7.377 -18.114 1.00 96.56 106 ASN A N 1
ATOM 761 C CA . ASN A 1 106 ? 8.833 -6.011 -18.103 1.00 96.56 106 ASN A CA 1
ATOM 762 C C . ASN A 1 106 ? 7.751 -5.700 -19.163 1.00 96.56 106 ASN A C 1
ATOM 764 O O . ASN A 1 106 ? 7.832 -4.668 -19.843 1.00 96.56 106 ASN A O 1
ATOM 768 N N . PRO A 1 107 ? 6.727 -6.556 -19.340 1.00 94.56 107 PRO A N 1
ATOM 769 C CA . PRO A 1 107 ? 5.690 -6.301 -20.332 1.00 94.56 107 PRO A CA 1
ATOM 770 C C . PRO A 1 107 ? 4.829 -5.076 -19.956 1.00 94.56 107 PRO A C 1
ATOM 772 O O . PRO A 1 107 ? 4.808 -4.660 -18.792 1.00 94.56 107 PRO A O 1
ATOM 775 N N . PRO A 1 108 ? 4.047 -4.508 -20.894 1.00 91.50 108 PRO A N 1
ATOM 776 C CA . PRO A 1 108 ? 3.142 -3.387 -20.606 1.00 91.50 108 PRO A CA 1
ATOM 777 C C . PRO A 1 108 ? 2.144 -3.653 -19.463 1.00 91.50 108 PRO A C 1
ATOM 779 O O . PRO A 1 108 ? 1.717 -2.726 -18.775 1.00 91.50 108 PRO A O 1
ATOM 782 N N . ASP A 1 109 ? 1.791 -4.919 -19.222 1.00 91.00 109 ASP A N 1
ATOM 783 C CA . ASP A 1 109 ? 0.908 -5.363 -18.141 1.00 91.00 109 ASP A CA 1
ATOM 784 C C . ASP A 1 109 ? 1.660 -5.815 -16.868 1.00 91.00 109 ASP A C 1
ATOM 786 O O . ASP A 1 109 ? 1.041 -6.364 -15.955 1.00 91.00 109 ASP A O 1
ATOM 790 N N . ARG A 1 110 ? 2.968 -5.537 -16.734 1.00 93.69 110 ARG A N 1
ATOM 791 C CA . ARG A 1 110 ? 3.797 -5.915 -15.568 1.00 93.69 110 ARG A CA 1
ATOM 792 C C . ARG A 1 110 ? 3.130 -5.588 -14.234 1.00 93.69 110 ARG A C 1
ATOM 794 O O . ARG A 1 110 ? 3.137 -6.406 -13.319 1.00 93.69 110 ARG A O 1
ATOM 801 N N . CYS A 1 111 ? 2.548 -4.395 -14.104 1.00 91.94 111 CYS A N 1
ATOM 802 C CA . CYS A 1 111 ? 1.897 -3.965 -12.864 1.00 91.94 111 CYS A CA 1
ATOM 803 C C . CYS A 1 111 ? 0.698 -4.845 -12.478 1.00 91.94 111 CYS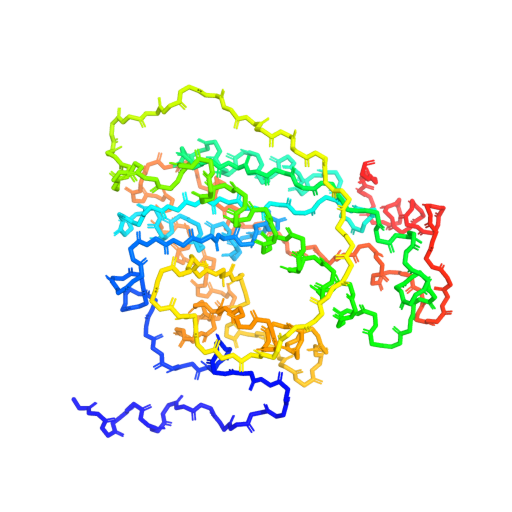 A C 1
ATOM 805 O O . CYS A 1 111 ? 0.427 -4.979 -11.290 1.00 91.94 111 CYS A O 1
ATOM 807 N N . TYR A 1 112 ? -0.012 -5.439 -13.442 1.00 92.75 112 TYR A N 1
ATOM 808 C CA . TYR A 1 112 ? -1.060 -6.425 -13.167 1.00 92.75 112 TYR A CA 1
ATOM 809 C C . TYR A 1 112 ? -0.450 -7.718 -12.606 1.00 92.75 112 TYR A C 1
ATOM 811 O O . TYR A 1 112 ? -0.864 -8.172 -11.541 1.00 92.75 112 TYR A O 1
ATOM 819 N N . ARG A 1 113 ? 0.594 -8.243 -13.257 1.00 94.38 113 ARG A N 1
ATOM 820 C CA . ARG A 1 113 ? 1.280 -9.494 -12.878 1.00 94.38 113 ARG A CA 1
ATOM 821 C C . ARG A 1 113 ? 1.949 -9.404 -11.508 1.00 94.38 113 ARG A C 1
ATOM 823 O O . ARG A 1 113 ? 1.648 -10.184 -10.612 1.00 94.38 113 ARG A O 1
ATOM 830 N N . CYS A 1 114 ? 2.782 -8.381 -11.321 1.00 94.44 114 CYS A N 1
ATOM 831 C CA . CYS A 1 114 ? 3.499 -8.109 -10.076 1.00 94.44 114 CYS A CA 1
ATOM 832 C C . CYS A 1 114 ? 2.527 -7.897 -8.906 1.00 94.44 114 CYS A C 1
ATOM 834 O O . CYS A 1 114 ? 2.690 -8.494 -7.844 1.00 94.44 114 CYS A O 1
ATOM 836 N N . LYS A 1 115 ? 1.460 -7.108 -9.110 1.00 94.56 115 LYS A N 1
ATOM 837 C CA . LYS A 1 115 ? 0.427 -6.923 -8.086 1.00 94.56 115 LYS A CA 1
ATOM 838 C C . LYS A 1 115 ? -0.303 -8.235 -7.785 1.00 94.56 115 LYS A C 1
ATOM 840 O O . LYS A 1 115 ? -0.627 -8.481 -6.629 1.00 94.56 115 LYS A O 1
ATOM 845 N N . GLY A 1 116 ? -0.518 -9.080 -8.791 1.00 95.75 116 GLY A N 1
ATOM 846 C CA . GLY A 1 116 ? -1.086 -10.405 -8.594 1.00 95.75 116 GLY A CA 1
ATOM 847 C C . GLY A 1 116 ? -0.271 -11.256 -7.619 1.00 95.75 116 GLY A C 1
ATOM 848 O O . GLY A 1 116 ? -0.802 -11.663 -6.589 1.00 95.75 116 GLY A O 1
ATOM 849 N N . LEU A 1 117 ? 1.030 -11.410 -7.883 1.00 96.75 117 LEU A N 1
ATOM 850 C CA . LEU A 1 117 ? 1.953 -12.143 -7.005 1.00 96.75 117 LEU A CA 1
ATOM 851 C C . LEU A 1 117 ? 1.969 -11.581 -5.576 1.00 96.75 117 LEU A C 1
ATOM 853 O O . LEU A 1 117 ? 1.881 -12.330 -4.607 1.00 96.75 117 LEU A O 1
ATOM 857 N N . ILE A 1 118 ? 2.036 -10.251 -5.441 1.00 96.81 118 ILE A N 1
ATOM 858 C CA . ILE A 1 118 ? 2.052 -9.565 -4.141 1.00 96.81 118 ILE A CA 1
ATOM 859 C C . ILE A 1 118 ? 0.794 -9.889 -3.330 1.00 96.81 118 ILE A C 1
ATOM 861 O O . ILE A 1 118 ? 0.894 -10.264 -2.164 1.00 96.81 118 ILE A O 1
ATOM 865 N N . PHE A 1 119 ? -0.394 -9.743 -3.918 1.00 97.50 119 PHE A N 1
ATOM 866 C CA . PHE A 1 119 ? -1.638 -9.958 -3.177 1.00 97.50 119 PHE A CA 1
ATOM 867 C C . PHE A 1 119 ? -1.944 -11.437 -2.932 1.00 97.50 119 PHE A C 1
ATOM 869 O O . PHE A 1 119 ? -2.557 -11.743 -1.909 1.00 97.50 119 PHE A O 1
ATOM 876 N N . ASP A 1 120 ? -1.473 -12.345 -3.790 1.00 97.25 120 ASP A N 1
ATOM 877 C CA . ASP A 1 120 ? -1.520 -13.787 -3.517 1.00 97.25 120 ASP A CA 1
ATOM 878 C C . ASP A 1 120 ? -0.639 -14.139 -2.310 1.00 97.25 120 ASP A C 1
ATOM 880 O O . ASP A 1 120 ? -1.074 -14.857 -1.409 1.00 97.25 120 ASP A O 1
ATOM 884 N N . ALA A 1 121 ? 0.559 -13.552 -2.222 1.00 98.00 121 ALA A N 1
ATOM 885 C CA . ALA A 1 121 ? 1.455 -13.757 -1.089 1.00 98.00 121 ALA A CA 1
ATOM 886 C C . ALA A 1 121 ? 0.894 -13.193 0.225 1.00 98.00 121 ALA A C 1
ATOM 888 O O . ALA A 1 121 ? 0.921 -13.880 1.251 1.00 98.00 121 ALA A O 1
ATOM 889 N N . ILE A 1 122 ? 0.323 -11.980 0.197 1.00 98.06 122 ILE A N 1
ATOM 890 C CA . ILE A 1 122 ? -0.374 -11.406 1.360 1.00 98.06 122 ILE A CA 1
ATOM 891 C C . ILE A 1 122 ? -1.521 -12.321 1.777 1.00 98.06 122 ILE A C 1
ATOM 893 O O . ILE A 1 122 ? -1.671 -12.605 2.962 1.00 98.06 122 ILE A O 1
ATOM 897 N N . ARG A 1 123 ? -2.317 -12.811 0.821 1.00 97.81 123 ARG A N 1
ATOM 898 C CA . ARG A 1 123 ? -3.449 -13.681 1.126 1.00 97.81 123 ARG A CA 1
ATOM 899 C C . ARG A 1 123 ? -3.022 -14.959 1.832 1.00 97.81 123 ARG A C 1
ATOM 901 O O . ARG A 1 123 ? -3.579 -15.262 2.884 1.00 97.81 123 ARG A O 1
ATOM 908 N N . ALA A 1 124 ? -2.020 -15.641 1.290 1.00 96.81 124 ALA A N 1
ATOM 909 C CA . ALA A 1 124 ? -1.493 -16.860 1.882 1.00 96.81 124 ALA A CA 1
ATOM 910 C C . ALA A 1 124 ? -0.962 -16.615 3.307 1.00 96.81 124 ALA A C 1
ATOM 912 O O . ALA A 1 124 ? -1.143 -17.453 4.187 1.00 96.81 124 ALA A O 1
ATOM 913 N N . GLN A 1 125 ? -0.335 -15.460 3.566 1.00 97.62 125 GLN A N 1
ATOM 914 C CA . GLN A 1 125 ? 0.142 -15.130 4.912 1.00 97.62 125 GLN A CA 1
ATOM 915 C C . GLN A 1 125 ? -0.995 -14.798 5.881 1.00 97.62 125 GLN A C 1
ATOM 917 O O . GLN A 1 125 ? -0.958 -15.238 7.024 1.00 97.62 125 GLN A O 1
ATOM 922 N N . VAL A 1 126 ? -2.015 -14.060 5.440 1.00 96.50 126 VAL A N 1
ATOM 923 C CA . VAL A 1 126 ? -3.197 -13.760 6.264 1.00 96.50 126 VAL A CA 1
ATOM 924 C C . VAL A 1 126 ? -3.908 -15.045 6.694 1.00 96.50 126 VAL A C 1
ATOM 926 O O . VAL A 1 126 ? -4.359 -15.133 7.833 1.00 96.50 126 VAL A O 1
ATOM 929 N N . GLU A 1 127 ? -3.994 -16.037 5.805 1.00 94.75 127 GLU A N 1
ATOM 930 C CA . GLU A 1 127 ? -4.594 -17.346 6.094 1.00 94.75 127 GLU A CA 1
ATOM 931 C C . GLU A 1 127 ? -3.760 -18.145 7.101 1.00 94.75 127 GLU A C 1
ATOM 933 O O . GLU A 1 127 ? -4.313 -18.599 8.099 1.00 94.75 127 GLU A O 1
ATOM 938 N N . ARG A 1 128 ? -2.430 -18.200 6.939 1.00 94.94 128 ARG A N 1
ATOM 939 C CA . ARG A 1 128 ? -1.532 -18.804 7.943 1.00 94.94 128 ARG A CA 1
ATOM 940 C C . ARG A 1 128 ? -1.648 -18.142 9.313 1.00 94.94 128 ARG A C 1
ATOM 942 O O . ARG A 1 128 ? -1.682 -18.827 10.328 1.00 94.94 128 ARG A O 1
ATOM 949 N N . ASP A 1 129 ? -1.718 -16.815 9.352 1.00 94.19 129 ASP A N 1
ATOM 950 C CA . ASP A 1 129 ? -1.869 -16.077 10.607 1.00 94.19 129 ASP A CA 1
ATOM 951 C C . ASP A 1 129 ? -3.229 -16.372 11.265 1.00 94.19 129 ASP A C 1
ATOM 953 O O . ASP A 1 129 ? -3.328 -16.410 12.490 1.00 94.19 129 ASP A O 1
ATOM 957 N N . ALA A 1 130 ? -4.282 -16.591 10.469 1.00 91.19 130 ALA A N 1
ATOM 958 C CA . ALA A 1 130 ? -5.591 -17.009 10.970 1.00 91.19 130 ALA A CA 1
ATOM 959 C C . ALA A 1 130 ? -5.560 -18.435 11.533 1.00 91.19 130 ALA A C 1
ATOM 961 O O . ALA A 1 130 ? -6.052 -18.647 12.636 1.00 91.19 130 ALA A O 1
ATOM 962 N N . GLU A 1 131 ? -4.932 -19.377 10.829 1.00 90.81 131 GLU A N 1
ATOM 963 C CA . GLU A 1 131 ? -4.727 -20.756 11.297 1.00 90.81 131 GLU A CA 1
ATOM 964 C C . GLU A 1 131 ? -3.875 -20.821 12.573 1.00 90.81 131 GLU A C 1
ATOM 966 O O . GLU A 1 131 ? -4.118 -21.651 13.443 1.00 90.81 131 GLU A O 1
ATOM 971 N N . ALA A 1 132 ? -2.909 -19.911 12.716 1.00 91.06 132 ALA A N 1
ATOM 972 C CA . ALA A 1 132 ? -2.071 -19.776 13.904 1.00 91.06 132 ALA A CA 1
ATOM 973 C C . ALA A 1 132 ? -2.756 -19.035 15.072 1.00 91.06 132 ALA A C 1
ATOM 975 O O . ALA A 1 132 ? -2.100 -18.738 16.070 1.00 91.06 132 ALA A O 1
ATOM 976 N N . GLY A 1 133 ? -4.042 -18.685 14.953 1.00 89.31 133 GLY A N 1
ATOM 977 C CA . GLY A 1 133 ? -4.800 -18.006 16.007 1.00 89.31 133 GLY A CA 1
ATOM 978 C C . GLY A 1 133 ? -4.421 -16.535 16.221 1.00 89.31 133 GLY A C 1
ATOM 979 O O . GLY A 1 133 ? -4.930 -15.891 17.132 1.00 89.31 133 GLY A O 1
ATOM 980 N N . LEU A 1 134 ? -3.586 -15.936 15.361 1.00 87.25 134 LEU A N 1
ATOM 981 C CA . LEU A 1 134 ? -3.091 -14.559 15.536 1.00 87.25 134 LEU A CA 1
ATOM 982 C C . LEU A 1 134 ? -4.182 -13.492 15.386 1.00 87.25 134 LEU A C 1
ATOM 984 O O . LEU A 1 134 ? -3.957 -12.311 15.657 1.00 87.25 134 LEU A O 1
ATOM 988 N N . TRP A 1 135 ? -5.365 -13.877 14.929 1.00 84.19 135 TRP A N 1
ATOM 989 C CA . TRP A 1 135 ? -6.508 -12.984 14.872 1.00 84.19 135 TRP A CA 1
ATOM 990 C C . TRP A 1 135 ? -7.467 -13.193 16.051 1.00 84.19 135 TRP A C 1
ATOM 992 O O . TRP A 1 135 ? -8.388 -12.406 16.194 1.00 84.19 135 TRP A O 1
ATOM 1002 N N . GLU A 1 136 ? -7.332 -14.229 16.879 1.00 70.19 136 GLU A N 1
ATOM 1003 C CA . GLU A 1 136 ? -8.319 -14.575 17.922 1.00 70.19 136 GLU A CA 1
ATOM 1004 C C . GLU A 1 136 ? -8.373 -13.580 19.087 1.00 70.19 136 GLU A C 1
ATOM 1006 O O . GLU A 1 136 ? -9.408 -13.474 19.747 1.00 70.19 136 GLU A O 1
ATOM 1011 N N . ASP A 1 137 ? -7.327 -12.773 19.264 1.00 56.66 137 ASP A N 1
ATOM 1012 C CA . ASP A 1 137 ? -7.345 -11.650 20.192 1.00 56.66 137 ASP A CA 1
ATOM 1013 C C . ASP A 1 137 ? -8.435 -10.640 19.785 1.00 56.66 137 ASP A C 1
ATOM 1015 O O . ASP A 1 137 ? -8.535 -10.205 18.632 1.00 56.66 137 ASP A O 1
ATOM 1019 N N . GLY A 1 138 ? -9.294 -10.284 20.745 1.00 50.88 138 GLY A N 1
ATOM 1020 C CA . GLY A 1 138 ? -10.314 -9.247 20.586 1.00 50.88 138 GLY A CA 1
ATOM 1021 C C . GLY A 1 138 ? -9.717 -7.879 20.206 1.00 50.88 138 GLY A C 1
ATOM 1022 O O . GLY A 1 138 ? -8.497 -7.731 20.123 1.00 50.88 138 GLY A O 1
ATOM 1023 N N . PRO A 1 139 ? -10.557 -6.853 19.962 1.00 46.03 139 PRO A N 1
ATOM 1024 C CA . PRO A 1 139 ? -10.081 -5.524 19.577 1.00 46.03 139 PRO A CA 1
ATOM 1025 C C . PRO A 1 139 ? -8.971 -5.058 20.526 1.00 46.03 139 PRO A C 1
ATOM 1027 O O . PRO A 1 139 ? -9.127 -5.112 21.747 1.00 46.03 139 PRO A O 1
ATOM 1030 N N . VAL A 1 140 ? -7.837 -4.653 19.947 1.00 47.50 140 VAL A N 1
ATOM 1031 C CA . VAL A 1 140 ? -6.620 -4.309 20.688 1.00 47.50 140 VAL A CA 1
ATOM 1032 C C . VAL A 1 140 ? -6.961 -3.208 21.692 1.00 47.50 140 VAL A C 1
ATOM 1034 O O . VAL A 1 140 ? -7.234 -2.067 21.304 1.00 47.50 140 VAL A O 1
ATOM 1037 N N . SER A 1 141 ? -6.976 -3.555 22.983 1.00 37.72 141 SER A N 1
ATOM 1038 C CA . SER A 1 141 ? -7.151 -2.594 24.073 1.00 37.72 141 SER A CA 1
ATOM 1039 C C . SER A 1 141 ? -6.203 -1.412 23.861 1.00 37.72 141 SER A C 1
ATOM 1041 O O . SER A 1 141 ? -5.028 -1.596 23.540 1.00 37.72 141 SER A O 1
ATOM 1043 N N . ALA A 1 142 ? -6.705 -0.189 24.050 1.00 41.81 142 ALA A N 1
ATOM 1044 C CA . ALA A 1 142 ? -5.950 1.058 23.909 1.00 41.81 142 ALA A CA 1
ATOM 1045 C C . ALA A 1 142 ? -4.732 1.180 24.856 1.00 41.81 142 ALA A C 1
ATOM 1047 O O . ALA A 1 142 ? -4.010 2.167 24.788 1.00 41.81 142 ALA A O 1
ATOM 1048 N N . SER A 1 143 ? -4.478 0.193 25.720 1.00 36.25 143 SER A N 1
ATOM 1049 C CA . SER A 1 143 ? -3.397 0.212 26.711 1.00 36.25 143 SER A CA 1
ATOM 1050 C C . SER A 1 143 ? -2.468 -1.010 26.692 1.00 36.25 143 SER A C 1
ATOM 1052 O O . SER A 1 143 ? -1.567 -1.091 27.524 1.00 36.25 143 SER A O 1
ATOM 1054 N N . GLY A 1 144 ? -2.644 -1.957 25.766 1.00 33.28 144 GLY A N 1
ATOM 1055 C CA . GLY A 1 144 ? -1.813 -3.161 25.684 1.00 33.28 144 GLY A CA 1
ATOM 1056 C C . GLY A 1 144 ? -0.941 -3.162 24.438 1.00 33.28 144 GLY A C 1
ATOM 1057 O O . GLY A 1 144 ? -1.387 -3.614 23.391 1.00 33.28 144 GLY A O 1
ATOM 1058 N N . VAL A 1 145 ? 0.296 -2.676 24.541 1.00 33.75 145 VAL A N 1
ATOM 1059 C CA . VAL A 1 145 ? 1.335 -2.940 23.535 1.00 33.75 145 VAL A CA 1
ATOM 1060 C C . VAL A 1 145 ? 1.844 -4.364 23.784 1.00 33.75 145 VAL A C 1
ATOM 1062 O O . VAL A 1 145 ? 2.539 -4.566 24.782 1.00 33.75 145 VAL A O 1
ATOM 1065 N N . PRO A 1 146 ? 1.541 -5.376 22.946 1.00 33.66 146 PRO A N 1
ATOM 1066 C CA . PRO A 1 146 ? 2.357 -6.578 22.956 1.00 33.66 146 PRO A CA 1
ATOM 1067 C C . PRO A 1 146 ? 3.769 -6.163 22.536 1.00 33.66 146 PRO A C 1
ATOM 1069 O O . PRO A 1 146 ? 3.972 -5.540 21.491 1.00 33.66 146 PRO A O 1
ATOM 1072 N N . ALA A 1 147 ? 4.739 -6.436 23.405 1.00 31.50 147 ALA A N 1
ATOM 1073 C CA . ALA A 1 147 ? 6.133 -6.121 23.157 1.00 31.50 147 ALA A CA 1
ATOM 1074 C C . ALA A 1 147 ? 6.595 -6.784 21.850 1.00 31.50 147 ALA A C 1
ATOM 1076 O O . ALA A 1 147 ? 6.497 -7.998 21.705 1.00 31.50 147 ALA A O 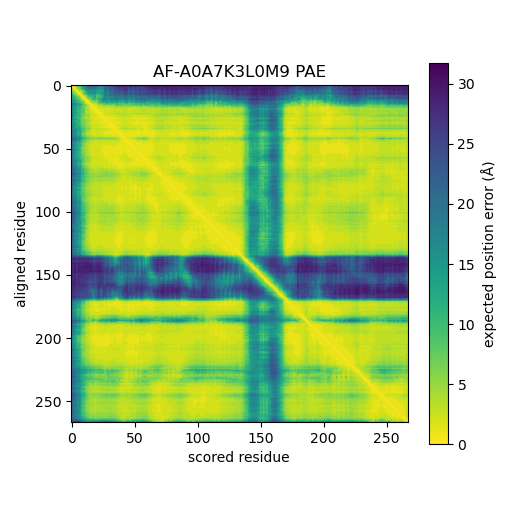1
ATOM 1077 N N . GLY A 1 148 ? 7.082 -5.952 20.925 1.00 34.66 148 GLY A N 1
ATOM 1078 C CA . GLY A 1 148 ? 8.039 -6.271 19.865 1.00 34.66 148 GLY A CA 1
ATOM 1079 C C . GLY A 1 148 ? 7.927 -7.647 19.209 1.00 34.66 148 GLY A C 1
ATOM 1080 O O . GLY A 1 148 ? 8.511 -8.617 19.677 1.00 34.66 148 GLY A O 1
ATOM 1081 N N . GLY A 1 149 ? 7.306 -7.695 18.034 1.00 35.31 149 GLY A N 1
ATOM 1082 C CA . GLY A 1 149 ? 7.428 -8.838 17.138 1.00 35.31 149 GLY A CA 1
ATOM 1083 C C . GLY A 1 149 ? 7.401 -8.398 15.684 1.00 35.31 149 GLY A C 1
ATOM 1084 O O . GLY A 1 149 ? 6.357 -8.464 15.043 1.00 35.31 149 GLY A O 1
ATOM 1085 N N . THR A 1 150 ? 8.538 -7.958 15.143 1.00 38.44 150 THR A N 1
ATOM 1086 C CA . THR A 1 150 ? 8.757 -7.922 13.691 1.00 38.44 150 THR A CA 1
ATOM 1087 C C . THR A 1 150 ? 8.942 -9.362 13.212 1.00 38.44 150 THR A C 1
ATOM 1089 O O . THR A 1 150 ? 10.055 -9.852 13.033 1.00 38.44 150 THR A O 1
ATOM 1092 N N . ALA A 1 151 ? 7.839 -10.095 13.055 1.00 40.78 151 ALA A N 1
ATOM 1093 C CA . ALA A 1 151 ? 7.897 -11.439 12.499 1.00 40.78 151 ALA A CA 1
ATOM 1094 C C . ALA A 1 151 ? 8.281 -11.338 11.011 1.00 40.78 151 ALA A C 1
ATOM 1096 O O . ALA A 1 151 ? 7.480 -10.952 10.155 1.00 40.78 151 ALA A O 1
ATOM 1097 N N . ARG A 1 152 ? 9.543 -11.653 10.701 1.00 39.50 152 ARG A N 1
ATOM 1098 C CA . ARG A 1 152 ? 10.006 -11.921 9.337 1.00 39.50 152 ARG A CA 1
ATOM 1099 C C . ARG A 1 152 ? 9.610 -13.353 8.990 1.00 39.50 152 ARG A C 1
ATOM 1101 O O . ARG A 1 152 ? 10.213 -14.289 9.504 1.00 39.50 152 ARG A O 1
ATOM 1108 N N . ALA A 1 153 ? 8.614 -13.520 8.127 1.00 40.97 153 ALA A N 1
ATOM 1109 C CA . ALA A 1 153 ? 8.283 -14.816 7.547 1.00 40.97 153 ALA A CA 1
ATOM 1110 C C . ALA A 1 153 ? 8.777 -14.833 6.092 1.00 40.97 153 ALA A C 1
ATOM 1112 O O . ALA A 1 153 ? 8.279 -14.093 5.244 1.00 40.97 153 ALA A O 1
ATOM 1113 N N . ALA A 1 154 ? 9.783 -15.658 5.798 1.00 31.45 154 ALA A N 1
ATOM 1114 C CA . ALA A 1 154 ? 10.125 -16.003 4.423 1.00 31.45 154 ALA A CA 1
ATOM 1115 C C . ALA A 1 154 ? 9.143 -17.086 3.967 1.00 31.45 154 ALA A C 1
ATOM 1117 O O . ALA A 1 154 ? 9.078 -18.143 4.593 1.00 31.45 154 ALA A O 1
ATOM 1118 N N . VAL A 1 155 ? 8.351 -16.820 2.926 1.00 38.41 155 VAL A N 1
ATOM 1119 C CA . VAL A 1 155 ? 7.448 -17.826 2.362 1.00 38.41 155 VAL A CA 1
ATOM 1120 C C . VAL A 1 155 ? 7.553 -17.825 0.846 1.00 38.41 155 VAL A C 1
ATOM 1122 O O . VAL A 1 155 ? 7.279 -16.819 0.200 1.00 38.41 155 VAL A O 1
ATOM 1125 N N . GLU A 1 156 ? 7.905 -18.981 0.291 1.00 32.97 156 GLU A N 1
ATOM 1126 C CA . GLU A 1 156 ? 7.770 -19.284 -1.131 1.00 32.97 156 GLU A CA 1
ATOM 1127 C C . GLU A 1 156 ? 6.298 -19.598 -1.427 1.00 32.97 156 GLU A C 1
ATOM 1129 O O . GLU A 1 156 ? 5.694 -20.465 -0.793 1.00 32.97 156 GLU A O 1
ATOM 1134 N N . VAL A 1 157 ? 5.685 -18.865 -2.358 1.00 38.12 157 VAL A N 1
ATOM 1135 C CA . VAL A 1 157 ? 4.266 -19.033 -2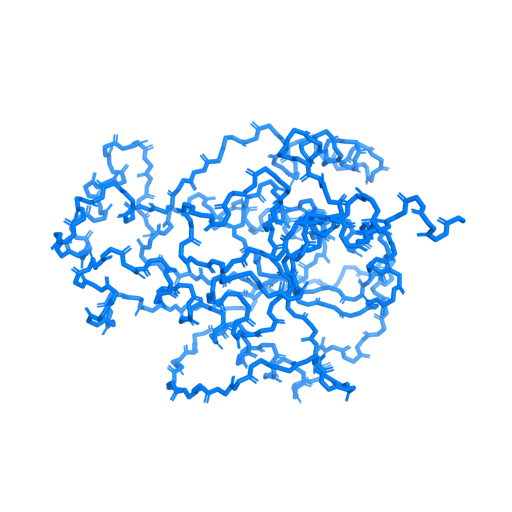.703 1.00 38.12 157 VAL A CA 1
ATOM 1136 C C . VAL A 1 157 ? 4.167 -19.689 -4.076 1.00 38.12 157 VAL A C 1
ATOM 1138 O O . VAL A 1 157 ? 4.431 -19.058 -5.097 1.00 38.12 157 VAL A O 1
ATOM 1141 N N . ALA A 1 158 ? 3.772 -20.964 -4.100 1.00 30.06 158 ALA A N 1
ATOM 1142 C CA . ALA A 1 158 ? 3.376 -21.659 -5.321 1.00 30.06 158 ALA A CA 1
ATOM 1143 C C . ALA A 1 158 ? 1.975 -21.187 -5.757 1.00 30.06 158 ALA A C 1
ATOM 1145 O O . ALA A 1 158 ? 1.043 -21.145 -4.954 1.00 30.06 158 ALA A O 1
ATOM 1146 N N . GLY A 1 159 ? 1.847 -20.780 -7.022 1.00 27.95 159 GLY A N 1
ATOM 1147 C CA . GLY A 1 159 ? 0.666 -20.100 -7.554 1.00 27.95 159 GLY A CA 1
ATOM 1148 C C . GLY A 1 159 ? -0.570 -20.988 -7.724 1.00 27.95 159 GLY A C 1
ATOM 1149 O O . GLY A 1 159 ? -0.485 -22.128 -8.174 1.00 27.95 159 GLY A O 1
ATOM 1150 N N . GLY A 1 160 ? -1.740 -20.412 -7.441 1.00 29.17 160 GLY A N 1
ATOM 1151 C CA . GLY A 1 160 ? -3.048 -20.982 -7.757 1.00 29.17 160 GLY A CA 1
ATOM 1152 C C . GLY A 1 160 ? -4.128 -19.901 -7.730 1.00 29.17 160 GLY A C 1
ATOM 1153 O O . GLY A 1 160 ? -4.409 -19.326 -6.683 1.00 29.17 160 GLY A O 1
ATOM 1154 N N . ALA A 1 161 ? -4.718 -19.601 -8.888 1.00 28.48 161 ALA A N 1
ATOM 1155 C CA . ALA A 1 161 ? -5.769 -18.597 -9.039 1.00 28.48 161 ALA A CA 1
ATOM 1156 C C . ALA A 1 161 ? -7.152 -19.176 -8.695 1.00 28.48 161 ALA A C 1
ATOM 1158 O O . ALA A 1 161 ? -7.498 -20.268 -9.143 1.00 28.48 161 ALA A O 1
ATOM 1159 N N . SER A 1 162 ? -7.983 -18.416 -7.977 1.00 30.81 162 SER A N 1
ATOM 1160 C CA . SER A 1 162 ? -9.434 -18.634 -7.949 1.00 30.81 162 SER A CA 1
ATOM 1161 C C . SER A 1 162 ? -10.189 -17.303 -7.939 1.00 30.81 162 SER A C 1
ATOM 1163 O O . SER A 1 162 ? -9.687 -16.289 -7.455 1.00 30.81 162 SER A O 1
ATOM 1165 N N . ALA A 1 163 ? -11.358 -17.319 -8.577 1.00 29.56 163 ALA A N 1
ATOM 1166 C CA . ALA A 1 163 ? -12.135 -16.162 -8.996 1.00 29.56 163 ALA A CA 1
ATOM 1167 C C . ALA A 1 163 ? -12.744 -15.352 -7.837 1.00 29.56 163 ALA A C 1
ATOM 1169 O O . ALA A 1 163 ? -13.169 -15.898 -6.819 1.00 29.56 163 ALA A O 1
ATOM 1170 N N . GLY A 1 164 ? -12.826 -14.036 -8.053 1.00 41.28 164 GLY A N 1
ATOM 1171 C CA . GLY A 1 164 ? -13.418 -13.058 -7.148 1.00 41.28 164 GLY A CA 1
ATOM 1172 C C . GLY A 1 164 ? -14.897 -13.315 -6.853 1.00 41.28 164 GLY A C 1
ATOM 1173 O O . GLY A 1 164 ? -15.747 -13.292 -7.740 1.00 41.28 164 GLY A O 1
ATOM 1174 N N . VAL A 1 165 ? -15.173 -13.503 -5.566 1.00 39.25 165 VAL A N 1
ATOM 1175 C CA . VAL A 1 165 ? -16.481 -13.535 -4.901 1.00 39.25 165 VAL A CA 1
ATOM 1176 C C . VAL A 1 165 ? -16.284 -12.780 -3.573 1.00 39.25 165 VAL A C 1
ATOM 1178 O O . VAL A 1 165 ? -15.171 -12.829 -3.031 1.00 39.25 165 VAL A O 1
ATOM 1181 N N . PRO A 1 166 ? -17.287 -12.049 -3.041 1.00 40.38 166 PRO A N 1
ATOM 1182 C CA . PRO A 1 166 ? -17.217 -11.459 -1.703 1.00 40.38 166 PRO A CA 1
ATOM 1183 C C . PRO A 1 166 ? -16.688 -12.471 -0.684 1.00 40.38 166 PRO A C 1
ATOM 1185 O O . PRO A 1 166 ? -17.036 -13.652 -0.736 1.00 40.38 166 PRO A O 1
ATOM 1188 N N . ALA A 1 167 ? -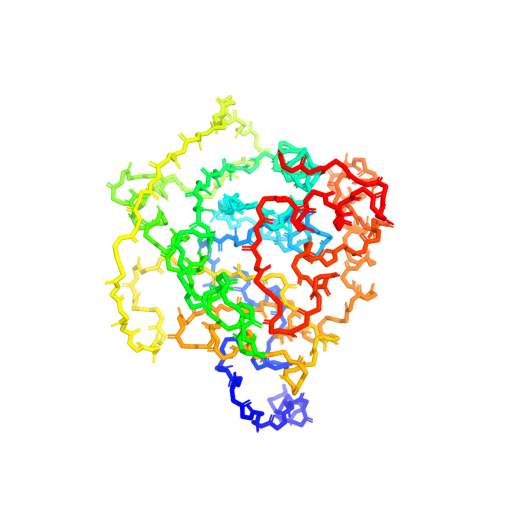15.816 -12.001 0.213 1.00 40.25 167 ALA A N 1
ATOM 1189 C CA . ALA A 1 167 ? -15.204 -12.833 1.240 1.00 40.25 167 ALA A CA 1
ATOM 1190 C C . ALA A 1 167 ? -16.301 -13.644 1.959 1.00 40.25 167 ALA A C 1
ATOM 1192 O O . ALA A 1 167 ? -17.217 -13.033 2.519 1.00 40.25 167 ALA A O 1
ATOM 1193 N N . PRO A 1 168 ? -16.256 -14.991 1.925 1.00 35.22 168 PRO A N 1
ATOM 1194 C CA . PRO A 1 168 ? -17.214 -15.793 2.667 1.00 35.22 168 PRO A CA 1
ATOM 1195 C C . PRO A 1 168 ? -17.103 -15.435 4.149 1.00 35.22 168 PRO A C 1
ATOM 1197 O O . PRO A 1 168 ? -16.017 -15.085 4.628 1.00 35.22 168 PRO A O 1
ATOM 1200 N N . ALA A 1 169 ? -18.225 -15.505 4.867 1.00 43.44 169 ALA A N 1
ATOM 1201 C CA . ALA A 1 169 ? -18.258 -15.302 6.309 1.00 43.44 169 ALA A CA 1
ATOM 1202 C C . ALA A 1 169 ? -17.135 -16.132 6.964 1.00 43.44 169 ALA A C 1
ATOM 1204 O O . ALA A 1 169 ? -17.131 -17.355 6.861 1.00 43.44 169 ALA A O 1
ATOM 1205 N N . GLY A 1 170 ? -16.143 -15.451 7.551 1.00 64.88 170 GLY A N 1
ATOM 1206 C CA . GLY A 1 170 ? -14.964 -16.069 8.171 1.00 64.88 170 GLY A CA 1
ATOM 1207 C C . GLY A 1 170 ? -13.604 -15.694 7.563 1.00 64.88 170 GLY A C 1
ATOM 1208 O O . GLY A 1 170 ? -12.602 -15.791 8.266 1.00 64.88 170 GLY A O 1
ATOM 1209 N N . ARG A 1 171 ? -13.519 -15.207 6.313 1.00 85.88 171 ARG A N 1
ATOM 1210 C CA . ARG A 1 171 ? -12.226 -14.793 5.721 1.00 85.88 171 ARG A CA 1
ATOM 1211 C C . ARG A 1 171 ? -11.886 -13.345 6.085 1.00 85.88 171 ARG A C 1
ATOM 1213 O O . ARG A 1 171 ? -12.705 -12.449 5.894 1.00 85.88 171 ARG A O 1
ATOM 1220 N N . ILE A 1 172 ? -10.658 -13.097 6.545 1.00 93.50 172 ILE A N 1
ATOM 1221 C CA . ILE A 1 172 ? -10.186 -11.738 6.852 1.00 93.50 172 ILE A CA 1
ATOM 1222 C C . ILE A 1 172 ? -10.073 -10.921 5.547 1.00 93.50 172 ILE A C 1
ATOM 1224 O O . ILE A 1 172 ? -9.372 -11.342 4.615 1.00 93.50 172 ILE A O 1
ATOM 1228 N N . PRO A 1 173 ? -10.750 -9.765 5.424 1.00 95.69 173 PRO A N 1
ATOM 1229 C CA . PRO A 1 173 ? -10.638 -8.917 4.245 1.00 95.69 173 PRO A CA 1
ATOM 1230 C C . PRO A 1 173 ? -9.242 -8.297 4.157 1.00 95.69 173 PRO A C 1
ATOM 1232 O O . PRO A 1 173 ? -8.669 -7.883 5.164 1.00 95.69 173 PRO A O 1
ATOM 1235 N N . ILE A 1 174 ? -8.716 -8.211 2.934 1.00 98.31 174 ILE A N 1
ATOM 1236 C CA . ILE A 1 174 ? -7.469 -7.500 2.639 1.00 98.31 174 ILE A CA 1
ATOM 1237 C C . ILE A 1 174 ? -7.839 -6.173 1.993 1.00 98.31 174 ILE A C 1
ATOM 1239 O O . ILE A 1 174 ? -8.618 -6.143 1.035 1.00 98.31 174 ILE A O 1
ATOM 1243 N N . VAL A 1 175 ? -7.265 -5.093 2.511 1.00 98.44 175 VAL A N 1
ATOM 1244 C CA . VAL A 1 175 ? -7.487 -3.740 2.012 1.00 98.44 175 VAL A CA 1
ATOM 1245 C C . VAL A 1 175 ? -6.196 -3.100 1.518 1.00 98.44 175 VAL A C 1
ATOM 1247 O O . VAL A 1 175 ? -5.122 -3.404 2.035 1.00 98.44 175 VAL A O 1
ATOM 1250 N N . ASP A 1 176 ? -6.288 -2.200 0.539 1.00 97.88 176 ASP A N 1
ATOM 1251 C CA . ASP A 1 176 ? -5.146 -1.427 0.044 1.00 97.88 176 ASP A CA 1
ATOM 1252 C C . ASP A 1 176 ? -5.372 0.092 0.114 1.00 97.88 176 ASP A C 1
ATOM 1254 O O . ASP A 1 176 ? -6.485 0.586 0.302 1.00 97.88 176 ASP A O 1
ATOM 1258 N N . GLY A 1 177 ? -4.278 0.844 -0.030 1.00 96.00 177 GLY A N 1
ATOM 1259 C CA . GLY A 1 177 ? -4.275 2.307 0.026 1.00 96.00 177 GLY A CA 1
ATOM 1260 C C . GLY A 1 177 ? -4.732 3.009 -1.258 1.00 96.00 177 GLY A C 1
ATOM 1261 O O . GLY A 1 177 ? -4.483 4.203 -1.394 1.00 96.00 177 GLY A O 1
ATOM 1262 N N . THR A 1 178 ? -5.350 2.308 -2.215 1.00 95.50 178 THR A N 1
ATOM 1263 C CA . THR A 1 178 ? -5.868 2.948 -3.435 1.00 95.50 178 THR A CA 1
ATOM 1264 C C . THR A 1 178 ? -6.939 3.981 -3.057 1.00 95.50 178 THR A C 1
ATOM 1266 O O . THR A 1 178 ? -7.864 3.680 -2.297 1.00 95.50 178 THR A O 1
ATOM 1269 N N . ASN A 1 179 ? -6.822 5.198 -3.591 1.00 95.62 179 ASN A N 1
ATOM 1270 C CA . ASN A 1 179 ? -7.630 6.361 -3.223 1.00 95.62 179 ASN A CA 1
ATOM 1271 C C . ASN A 1 179 ? -8.490 6.884 -4.400 1.00 95.62 179 ASN A C 1
ATOM 1273 O O . ASN A 1 179 ? -8.542 6.304 -5.490 1.00 95.62 179 ASN A O 1
ATOM 1277 N N . GLY A 1 180 ? -9.255 7.946 -4.159 1.00 94.06 180 GLY A N 1
ATOM 1278 C CA . GLY A 1 180 ? -10.187 8.538 -5.121 1.00 94.06 180 GLY A CA 1
ATOM 1279 C C . GLY A 1 180 ? -9.513 9.222 -6.313 1.00 94.06 180 GLY A C 1
ATOM 1280 O O . GLY A 1 180 ? -10.088 9.236 -7.398 1.00 94.06 180 GLY A O 1
ATOM 1281 N N . SER A 1 181 ? -8.282 9.713 -6.145 1.00 93.00 181 SER A N 1
ATOM 1282 C CA . SER A 1 181 ? -7.497 10.340 -7.219 1.00 93.00 181 SER A CA 1
ATOM 1283 C C . SER A 1 181 ? -6.846 9.321 -8.161 1.00 93.00 181 SER A C 1
ATOM 1285 O O . SER A 1 181 ? -6.337 9.700 -9.216 1.00 93.00 181 SER A O 1
ATOM 1287 N N . ASP A 1 182 ? -6.837 8.033 -7.802 1.00 91.00 182 ASP A N 1
ATOM 1288 C CA . ASP A 1 182 ? -6.295 6.983 -8.660 1.00 91.00 182 ASP A CA 1
ATOM 1289 C C . ASP A 1 182 ? -7.193 6.726 -9.873 1.00 91.00 182 ASP A C 1
ATOM 1291 O O . ASP A 1 182 ? -8.404 6.542 -9.749 1.00 91.00 182 ASP A O 1
ATOM 1295 N N . ASP A 1 183 ? -6.584 6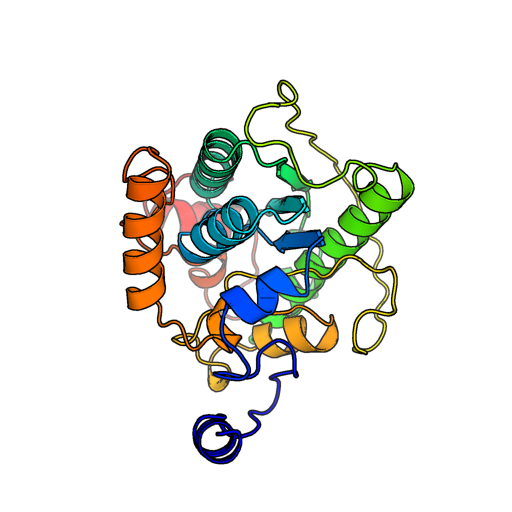.666 -11.054 1.00 86.62 183 ASP A N 1
ATOM 1296 C CA . ASP A 1 183 ? -7.287 6.448 -12.315 1.00 86.62 183 ASP A CA 1
ATOM 1297 C C . ASP A 1 183 ? -7.126 4.992 -12.793 1.00 86.62 183 ASP A C 1
ATOM 1299 O O . ASP A 1 183 ? -6.013 4.589 -13.157 1.00 86.62 183 ASP A O 1
ATOM 1303 N N . PRO A 1 184 ? -8.209 4.193 -12.821 1.00 83.88 184 PRO A N 1
ATOM 1304 C CA . PRO A 1 184 ? -8.158 2.817 -13.297 1.00 83.88 184 PRO A CA 1
ATOM 1305 C C . PRO A 1 184 ? -7.764 2.688 -14.771 1.00 83.88 184 PRO A C 1
ATOM 1307 O O . PRO A 1 184 ? -7.093 1.720 -15.129 1.00 83.88 184 PRO A O 1
ATOM 1310 N N . ALA A 1 185 ? -8.104 3.667 -15.620 1.00 77.50 185 ALA A N 1
ATOM 1311 C CA . ALA A 1 185 ? -7.818 3.613 -17.055 1.00 77.50 185 ALA A CA 1
ATOM 1312 C C . ALA A 1 185 ? -6.309 3.619 -17.357 1.00 77.50 185 ALA A C 1
ATOM 1314 O O . ALA A 1 185 ? -5.870 3.127 -18.393 1.00 77.50 185 ALA A O 1
ATOM 1315 N N . ARG A 1 186 ? -5.499 4.144 -16.430 1.00 70.94 186 ARG A N 1
ATOM 1316 C CA . ARG A 1 186 ? -4.035 4.223 -16.542 1.00 70.94 186 ARG A CA 1
ATOM 1317 C C . ARG A 1 186 ? -3.304 3.180 -15.692 1.00 70.94 186 ARG A C 1
ATOM 1319 O O . ARG A 1 186 ? -2.076 3.196 -15.628 1.00 70.94 186 ARG A O 1
ATOM 1326 N N . ARG A 1 187 ? -4.026 2.293 -14.995 1.00 73.38 187 ARG A N 1
ATOM 1327 C CA . ARG A 1 187 ? -3.451 1.400 -13.977 1.00 73.38 187 ARG A CA 1
ATOM 1328 C C . ARG A 1 187 ? -3.981 -0.034 -14.125 1.00 73.38 187 ARG A C 1
ATOM 1330 O O . ARG A 1 187 ? -4.926 -0.402 -13.428 1.00 73.38 187 ARG A O 1
ATOM 1337 N N . PRO A 1 188 ? -3.311 -0.907 -14.908 1.00 76.25 188 PRO A N 1
ATOM 1338 C CA . PRO A 1 188 ? -3.737 -2.304 -15.084 1.00 76.25 188 PRO A CA 1
ATOM 1339 C C . PRO A 1 188 ? -3.771 -3.101 -13.766 1.00 76.25 188 PRO A C 1
ATOM 1341 O O . PRO A 1 188 ? -4.447 -4.120 -13.659 1.00 76.25 188 PRO A O 1
ATOM 1344 N N . GLY A 1 189 ? -3.106 -2.604 -12.716 1.00 84.38 189 GLY A N 1
ATOM 1345 C CA . GLY A 1 189 ? -3.169 -3.173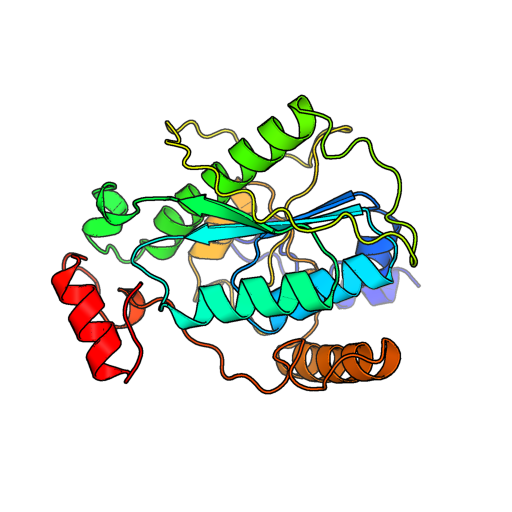 -11.373 1.00 84.38 189 GLY A CA 1
ATOM 1346 C C . GLY A 1 189 ? -4.559 -3.155 -10.715 1.00 84.38 189 GLY A C 1
ATOM 1347 O O . GLY A 1 189 ? -4.757 -3.919 -9.778 1.00 84.38 189 GLY A O 1
ATOM 1348 N N . PHE A 1 190 ? -5.524 -2.344 -11.168 1.00 89.00 190 PHE A N 1
ATOM 1349 C CA . PHE A 1 190 ? -6.904 -2.398 -10.644 1.00 89.00 190 PHE A CA 1
ATOM 1350 C C . PHE A 1 190 ? -7.562 -3.750 -10.906 1.00 89.00 190 PHE A C 1
ATOM 1352 O O . PHE A 1 190 ? -8.196 -4.310 -10.014 1.00 89.00 190 PHE A O 1
ATOM 1359 N N . ARG A 1 191 ? -7.309 -4.319 -12.087 1.00 90.62 191 ARG A N 1
ATOM 1360 C CA . ARG A 1 191 ? -7.798 -5.647 -12.447 1.00 90.62 191 ARG A CA 1
ATOM 1361 C C . ARG A 1 191 ? -7.274 -6.717 -11.484 1.00 90.62 191 ARG A C 1
ATOM 1363 O O . ARG A 1 191 ? -8.040 -7.568 -11.049 1.00 90.62 191 ARG A O 1
ATOM 1370 N N . ALA A 1 192 ? -6.000 -6.633 -11.092 1.00 92.31 192 ALA A N 1
ATOM 1371 C CA . ALA A 1 192 ? -5.404 -7.572 -10.139 1.00 92.31 192 ALA A CA 1
ATOM 1372 C C . ALA A 1 192 ? -6.046 -7.484 -8.743 1.00 92.31 192 ALA A C 1
ATOM 1374 O O . ALA A 1 192 ? -6.224 -8.517 -8.101 1.00 92.31 192 ALA A O 1
ATOM 1375 N N . LEU A 1 193 ? -6.411 -6.274 -8.291 1.00 94.25 193 LEU A N 1
ATOM 1376 C CA . LEU A 1 193 ? -7.148 -6.070 -7.035 1.00 94.25 193 LEU A CA 1
ATOM 1377 C C . LEU A 1 193 ? -8.541 -6.703 -7.104 1.00 94.25 193 LEU A C 1
ATOM 1379 O O . LEU A 1 193 ? -8.926 -7.449 -6.203 1.00 94.25 193 LEU A O 1
ATOM 1383 N N . ALA A 1 194 ? -9.265 -6.417 -8.188 1.00 91.88 194 ALA A N 1
ATOM 1384 C CA . ALA A 1 194 ? -10.632 -6.864 -8.405 1.00 91.88 194 ALA A CA 1
ATOM 1385 C C . ALA A 1 194 ? -10.736 -8.396 -8.437 1.00 91.88 194 ALA A C 1
ATOM 1387 O O . ALA A 1 194 ? -11.532 -8.976 -7.702 1.00 91.88 194 ALA A O 1
ATOM 1388 N N . GLU A 1 195 ? -9.885 -9.055 -9.231 1.00 92.50 195 GLU A N 1
ATOM 1389 C CA . GLU A 1 195 ? -9.866 -10.519 -9.372 1.00 92.50 195 GLU A CA 1
ATOM 1390 C C . GLU A 1 195 ? -9.568 -11.244 -8.047 1.00 92.50 195 GLU A C 1
ATOM 1392 O O . GLU A 1 195 ? -9.996 -12.380 -7.870 1.00 92.50 195 GLU A O 1
ATOM 1397 N N . ARG A 1 196 ? -8.878 -10.585 -7.104 1.00 93.81 196 ARG A N 1
ATOM 1398 C CA . ARG A 1 196 ? -8.477 -11.139 -5.795 1.00 93.81 196 ARG A CA 1
ATOM 1399 C C . ARG A 1 196 ? -9.382 -10.721 -4.636 1.00 93.81 196 ARG A C 1
ATOM 1401 O O . ARG A 1 196 ? -9.092 -11.041 -3.480 1.00 93.81 196 ARG A O 1
ATOM 1408 N N . GLY A 1 197 ? -10.457 -9.986 -4.924 1.00 94.06 197 GLY A N 1
ATOM 1409 C CA . GLY A 1 197 ? -11.386 -9.492 -3.908 1.00 94.06 197 GLY A CA 1
ATOM 1410 C C . GLY A 1 197 ? -10.733 -8.540 -2.900 1.00 94.06 197 GLY A C 1
ATOM 1411 O O . GLY A 1 197 ? -11.120 -8.524 -1.732 1.00 94.06 197 GLY A O 1
ATOM 1412 N N . ILE A 1 198 ? -9.717 -7.780 -3.321 1.00 96.50 198 ILE A N 1
ATOM 1413 C CA . ILE A 1 198 ? -9.130 -6.724 -2.488 1.00 96.50 198 ILE A CA 1
ATOM 1414 C C . ILE A 1 198 ? -10.122 -5.569 -2.409 1.00 96.50 198 ILE A C 1
ATOM 1416 O O . ILE A 1 198 ? -10.793 -5.259 -3.393 1.00 96.50 198 ILE A O 1
ATOM 1420 N N . VAL A 1 199 ? -10.215 -4.910 -1.258 1.00 97.06 199 VAL A N 1
ATOM 1421 C CA . VAL A 1 199 ? -11.052 -3.716 -1.088 1.00 97.06 199 VAL A CA 1
ATOM 1422 C C . VAL A 1 199 ? -10.161 -2.480 -0.995 1.00 97.06 199 VAL A C 1
ATOM 1424 O O . VAL A 1 199 ? -9.089 -2.524 -0.405 1.00 97.06 199 VAL A O 1
ATOM 1427 N N . SER A 1 200 ? -10.598 -1.360 -1.563 1.00 97.69 200 SER A N 1
ATOM 1428 C CA . SER A 1 200 ? -9.878 -0.082 -1.539 1.00 97.69 200 SER A CA 1
ATOM 1429 C C . SER A 1 200 ? -10.720 0.968 -0.803 1.00 97.69 200 SER A C 1
ATOM 1431 O O . SER A 1 200 ? -11.426 1.749 -1.449 1.00 97.69 200 SER A O 1
ATOM 1433 N N . PRO A 1 201 ? -10.721 0.985 0.547 1.00 98.00 201 PRO A N 1
ATOM 1434 C CA . PRO A 1 201 ? -11.674 1.773 1.330 1.00 98.00 201 PRO A CA 1
ATOM 1435 C C . PRO A 1 201 ? -11.547 3.279 1.110 1.00 98.00 201 PRO A C 1
ATOM 1437 O O . PRO A 1 201 ? -12.556 3.973 1.048 1.00 98.00 201 PRO A O 1
ATOM 1440 N N . LEU A 1 202 ? -10.324 3.787 0.922 1.00 98.19 202 LEU A N 1
ATOM 1441 C CA . LEU A 1 202 ? -10.097 5.215 0.672 1.00 98.19 202 LEU A CA 1
ATOM 1442 C C . LEU A 1 202 ? -10.742 5.653 -0.646 1.00 98.19 202 LEU A C 1
ATOM 1444 O O . LEU A 1 202 ? -11.412 6.683 -0.708 1.00 98.19 202 LEU A O 1
ATOM 1448 N N . ARG A 1 203 ? -10.601 4.830 -1.691 1.00 96.56 203 ARG A N 1
ATOM 1449 C CA . ARG A 1 203 ? -11.290 5.030 -2.965 1.00 96.56 203 ARG A CA 1
ATOM 1450 C C . ARG A 1 203 ? -12.801 4.901 -2.825 1.00 96.56 203 ARG A C 1
ATOM 1452 O O . ARG A 1 203 ? -13.525 5.740 -3.348 1.00 96.56 203 ARG A O 1
ATOM 1459 N N . ARG A 1 204 ? -13.297 3.884 -2.122 1.00 96.25 204 ARG A N 1
ATOM 1460 C CA . ARG A 1 204 ? -14.742 3.712 -1.899 1.00 96.25 204 ARG A CA 1
ATOM 1461 C C . ARG A 1 204 ? -15.358 4.899 -1.159 1.00 96.25 204 ARG A C 1
ATOM 1463 O O . ARG A 1 204 ? -16.467 5.289 -1.501 1.00 96.25 204 ARG A O 1
ATOM 1470 N N . ALA A 1 205 ? -14.598 5.537 -0.273 1.00 96.69 205 ALA A N 1
ATOM 1471 C CA . ALA A 1 205 ? -14.965 6.777 0.408 1.00 96.69 205 ALA A CA 1
ATOM 1472 C C . ALA A 1 205 ? -14.829 8.046 -0.448 1.00 96.69 205 ALA A C 1
ATOM 1474 O O . ALA A 1 205 ? -15.192 9.127 0.007 1.00 96.69 205 ALA A O 1
ATOM 1475 N N . GLY A 1 206 ? -14.311 7.942 -1.676 1.00 96.31 206 GLY A N 1
ATOM 1476 C CA . GLY A 1 206 ? -14.088 9.094 -2.549 1.00 96.31 206 GLY A CA 1
ATOM 1477 C C . GLY A 1 206 ? -12.975 10.028 -2.069 1.00 96.31 206 GLY A C 1
ATOM 1478 O O . GLY A 1 206 ? -12.911 11.170 -2.514 1.00 96.31 206 GLY A O 1
ATOM 1479 N N . LEU A 1 207 ? -12.097 9.572 -1.168 1.00 97.06 207 LEU A N 1
ATOM 1480 C CA . LEU A 1 207 ? -11.042 10.411 -0.605 1.00 97.06 207 LEU A CA 1
ATOM 1481 C C . LEU A 1 207 ? -9.952 10.654 -1.646 1.00 97.06 207 LEU A C 1
ATOM 1483 O O . LEU A 1 207 ? -9.265 9.719 -2.055 1.00 97.06 207 LEU A O 1
ATOM 1487 N N . SER A 1 208 ? -9.776 11.908 -2.061 1.00 96.50 208 SER A N 1
ATOM 1488 C CA . SER A 1 208 ? -8.655 12.307 -2.914 1.00 96.50 208 SER A CA 1
ATOM 1489 C C . SER A 1 208 ? -7.319 12.153 -2.178 1.00 96.50 208 SER A C 1
ATOM 1491 O O . SER A 1 208 ? -7.271 12.047 -0.950 1.00 96.50 208 SER A O 1
ATOM 1493 N N . LYS A 1 209 ? -6.211 12.195 -2.917 1.00 93.75 209 LYS A N 1
ATOM 1494 C CA . LYS A 1 209 ? -4.860 12.188 -2.344 1.00 93.75 209 LYS A CA 1
ATOM 1495 C C . LYS A 1 209 ? -4.658 13.313 -1.321 1.00 93.75 209 LYS A C 1
ATOM 1497 O O . LYS A 1 209 ? -4.064 13.102 -0.267 1.00 93.75 209 LYS A O 1
ATOM 1502 N N . GLU A 1 210 ? -5.171 14.501 -1.617 1.00 95.25 210 GLU A N 1
ATOM 1503 C CA . GLU A 1 210 ? -5.103 15.686 -0.758 1.00 95.25 210 GLU A CA 1
ATOM 1504 C C . GLU A 1 210 ? -5.954 15.494 0.499 1.00 95.25 210 GLU A C 1
ATOM 1506 O O . GLU A 1 210 ? -5.487 15.767 1.606 1.00 95.25 210 GLU A O 1
ATOM 1511 N N . ALA A 1 211 ? -7.168 14.956 0.342 1.00 96.06 211 ALA A N 1
ATOM 1512 C CA . ALA A 1 211 ? -8.049 14.645 1.461 1.00 96.06 211 ALA A CA 1
ATOM 1513 C C . ALA A 1 211 ? -7.423 13.604 2.402 1.00 96.06 211 ALA A C 1
ATOM 1515 O O . ALA A 1 211 ? -7.479 13.768 3.619 1.00 96.06 211 ALA A O 1
ATOM 1516 N N . VAL A 1 212 ? -6.766 12.576 1.853 1.00 96.38 212 VAL A N 1
ATOM 1517 C CA . VAL A 1 212 ? -6.025 11.572 2.632 1.00 96.38 212 VAL A CA 1
ATOM 1518 C C . VAL A 1 212 ? -4.889 12.214 3.430 1.00 96.38 212 VAL A C 1
ATOM 1520 O O . VAL A 1 212 ? -4.776 11.957 4.625 1.00 96.38 212 VAL A O 1
ATOM 1523 N N . ARG A 1 213 ? -4.073 13.086 2.820 1.00 95.25 213 ARG A N 1
ATOM 1524 C CA . ARG A 1 213 ? -2.987 13.792 3.529 1.00 95.25 213 ARG A CA 1
ATOM 1525 C C . ARG A 1 213 ? -3.513 14.680 4.656 1.00 95.25 213 ARG A C 1
ATOM 1527 O O . ARG A 1 213 ? -2.967 14.650 5.757 1.00 95.25 213 ARG A O 1
ATOM 1534 N N . ALA A 1 214 ? -4.583 15.434 4.400 1.00 94.44 214 ALA A N 1
ATOM 1535 C CA . ALA A 1 214 ? -5.210 16.292 5.403 1.00 94.44 214 ALA A CA 1
ATOM 1536 C C . ALA A 1 214 ? -5.789 15.469 6.566 1.00 94.44 214 ALA A C 1
ATOM 1538 O O . ALA A 1 214 ? -5.520 15.765 7.729 1.00 94.44 214 ALA A O 1
ATOM 1539 N N . ALA A 1 215 ? -6.522 14.396 6.262 1.00 94.56 215 ALA A N 1
ATOM 1540 C CA . ALA A 1 215 ? -7.083 13.502 7.270 1.00 94.56 215 ALA A CA 1
ATOM 1541 C C . ALA A 1 215 ? -5.993 12.776 8.075 1.00 94.56 215 ALA A C 1
ATOM 1543 O O . ALA A 1 215 ? -6.122 12.637 9.288 1.00 94.56 215 ALA A O 1
ATOM 1544 N N . SER A 1 216 ? -4.901 12.372 7.420 1.00 93.56 216 SER A N 1
ATOM 1545 C CA . SER A 1 216 ? -3.716 11.786 8.053 1.00 93.56 216 SER A CA 1
ATOM 1546 C C . SER A 1 216 ? -3.088 12.739 9.074 1.00 93.56 216 SER A C 1
ATOM 1548 O O . SER A 1 216 ? -2.863 12.345 10.216 1.00 93.56 216 SER A O 1
ATOM 1550 N N . ALA A 1 217 ? -2.882 14.009 8.708 1.00 92.31 217 ALA A N 1
ATOM 1551 C CA . ALA A 1 217 ? -2.335 15.016 9.617 1.00 92.31 217 ALA A CA 1
ATOM 1552 C C . ALA A 1 217 ? -3.262 15.291 10.815 1.00 92.31 217 ALA A C 1
ATOM 1554 O O . ALA A 1 217 ? -2.803 15.358 11.955 1.00 92.31 217 ALA A O 1
ATOM 1555 N N . VAL A 1 218 ? -4.573 15.406 10.572 1.00 93.25 218 VAL A N 1
ATOM 1556 C CA . VAL A 1 218 ? -5.571 15.601 11.636 1.00 93.25 218 VAL A CA 1
ATOM 1557 C C . VAL A 1 218 ? -5.599 14.410 12.592 1.00 93.25 218 VAL A C 1
ATOM 1559 O O . VAL A 1 218 ? -5.664 14.609 13.803 1.00 93.25 218 VAL A O 1
ATOM 1562 N N . LEU A 1 219 ? -5.546 13.183 12.069 1.00 92.56 219 LEU A N 1
ATOM 1563 C CA . LEU A 1 219 ? -5.556 11.976 12.890 1.00 92.56 219 LEU A CA 1
ATOM 1564 C C . LEU A 1 219 ? -4.284 11.861 13.736 1.00 92.56 219 LEU A C 1
ATOM 1566 O O . LEU A 1 219 ? -4.391 11.628 14.933 1.00 92.56 219 LEU A O 1
ATOM 1570 N N . ALA A 1 220 ? -3.106 12.105 13.151 1.00 91.06 220 ALA A N 1
ATOM 1571 C CA . ALA A 1 220 ? -1.847 12.109 13.896 1.00 91.06 220 ALA A CA 1
ATOM 1572 C C . ALA A 1 220 ? -1.900 13.079 15.089 1.00 91.06 220 ALA A C 1
ATOM 1574 O O . ALA A 1 220 ? -1.570 12.695 16.207 1.00 91.06 220 ALA A O 1
ATOM 1575 N N . ALA A 1 221 ? -2.402 14.301 14.873 1.00 91.56 221 ALA A N 1
ATOM 1576 C CA . ALA A 1 221 ? -2.540 15.296 15.933 1.00 91.56 221 ALA A CA 1
ATOM 1577 C C . ALA A 1 221 ? -3.552 14.888 17.020 1.00 91.56 221 ALA A C 1
ATOM 1579 O O . ALA A 1 221 ? -3.308 15.122 18.201 1.00 91.56 221 ALA A O 1
ATOM 1580 N N . ARG A 1 222 ? -4.684 14.280 16.638 1.00 91.44 222 ARG A N 1
ATOM 1581 C CA . ARG A 1 222 ? -5.722 13.824 17.581 1.00 91.44 222 ARG A CA 1
ATOM 1582 C C . ARG A 1 222 ? -5.247 12.685 18.478 1.00 91.44 222 ARG A C 1
ATOM 1584 O O . ARG A 1 222 ? -5.565 12.691 19.661 1.00 91.44 222 ARG A O 1
ATOM 1591 N N . GLU A 1 223 ? -4.480 11.753 17.923 1.00 89.19 223 GLU A N 1
ATOM 1592 C CA . GLU A 1 223 ? -3.940 10.589 18.640 1.00 89.19 223 GLU A CA 1
ATOM 1593 C C . GLU A 1 223 ? -2.615 10.901 19.367 1.00 89.19 223 GLU A C 1
ATOM 1595 O O . GLU A 1 223 ? -2.021 10.026 19.991 1.00 89.19 223 GLU A O 1
ATOM 1600 N N . GLY A 1 224 ? -2.129 12.148 19.299 1.00 88.06 224 GLY A N 1
ATOM 1601 C CA . GLY A 1 224 ? -0.887 12.565 19.957 1.00 88.06 224 GLY A CA 1
ATOM 1602 C C . GLY A 1 224 ? 0.386 11.990 19.325 1.00 88.06 224 GLY A C 1
ATOM 1603 O O . GLY A 1 224 ? 1.420 11.917 19.988 1.00 88.06 224 GLY A O 1
ATOM 1604 N N . HIS A 1 225 ? 0.331 11.578 18.058 1.00 87.44 225 HIS A N 1
ATOM 1605 C CA . HIS A 1 225 ? 1.500 11.137 17.303 1.00 87.44 225 HIS A CA 1
ATOM 1606 C C . HIS A 1 225 ? 2.301 12.325 16.754 1.00 87.44 225 HIS A C 1
ATOM 1608 O O . HIS A 1 225 ? 1.762 13.406 16.505 1.00 87.44 225 HIS A O 1
ATOM 1614 N N . ASP A 1 226 ? 3.592 12.101 16.495 1.00 83.75 226 ASP A N 1
ATOM 1615 C CA . ASP A 1 226 ? 4.415 13.055 15.748 1.00 83.75 226 ASP A CA 1
ATOM 1616 C C . ASP A 1 226 ? 3.762 13.381 14.380 1.00 83.75 226 ASP A C 1
ATOM 1618 O O . ASP A 1 226 ? 3.267 12.465 13.711 1.00 83.75 226 ASP A O 1
ATOM 1622 N N . PRO A 1 227 ? 3.753 14.647 13.915 1.00 74.75 227 PRO A N 1
ATOM 1623 C CA . PRO A 1 227 ? 3.126 15.027 12.643 1.00 74.75 227 PRO A CA 1
ATOM 1624 C C . PRO A 1 227 ? 3.629 14.248 11.414 1.00 74.75 227 PRO A C 1
ATOM 1626 O O . PRO A 1 227 ? 2.892 14.084 10.434 1.00 74.75 227 PRO A O 1
ATOM 1629 N N . ALA A 1 228 ? 4.871 13.757 11.452 1.00 82.81 228 ALA A N 1
ATOM 1630 C CA . ALA A 1 228 ? 5.475 12.945 10.404 1.00 82.81 228 ALA A CA 1
ATOM 1631 C C . ALA A 1 228 ? 5.188 11.441 10.555 1.00 82.81 228 ALA A C 1
ATOM 1633 O O . ALA A 1 228 ? 5.412 10.696 9.598 1.00 82.81 228 ALA A O 1
ATOM 1634 N N . ALA A 1 229 ? 4.651 10.984 11.694 1.00 84.19 229 ALA A N 1
ATOM 1635 C CA . ALA A 1 229 ? 4.452 9.564 11.999 1.00 84.19 229 ALA A CA 1
ATOM 1636 C C . ALA A 1 229 ? 3.560 8.837 10.985 1.00 84.19 229 ALA A C 1
ATOM 1638 O O . ALA A 1 229 ? 3.762 7.654 10.746 1.00 84.19 229 ALA A O 1
ATOM 1639 N N . LEU A 1 230 ? 2.603 9.537 10.361 1.00 89.25 230 LEU A N 1
ATOM 1640 C CA . LEU A 1 230 ? 1.710 8.981 9.332 1.00 89.25 230 LEU A CA 1
ATOM 1641 C C . LEU A 1 230 ? 2.073 9.411 7.903 1.00 89.25 230 LEU A C 1
ATOM 1643 O O . LEU A 1 230 ? 1.295 9.210 6.968 1.00 89.25 230 LEU A O 1
ATOM 1647 N N . LEU A 1 231 ? 3.265 9.990 7.721 1.00 89.88 231 LEU A N 1
ATOM 1648 C CA . LEU A 1 231 ? 3.841 10.327 6.416 1.00 89.88 231 LEU A CA 1
ATOM 1649 C C . LEU A 1 231 ? 2.983 11.310 5.597 1.00 89.88 231 LEU A C 1
ATOM 1651 O O . LEU A 1 231 ? 3.069 11.352 4.368 1.00 89.88 231 LEU A O 1
ATOM 1655 N N . SER A 1 232 ? 2.176 12.131 6.275 1.00 85.25 232 SER A N 1
ATOM 1656 C CA . SER A 1 232 ? 1.218 13.079 5.683 1.00 85.25 232 SER A CA 1
ATOM 1657 C C . SER A 1 232 ? 1.860 14.052 4.683 1.00 85.25 232 SER A C 1
ATOM 1659 O O . SER A 1 232 ? 1.262 14.365 3.652 1.00 85.25 232 SER A O 1
ATOM 1661 N N . ALA A 1 233 ? 3.110 14.463 4.924 1.00 85.69 233 ALA A N 1
ATOM 1662 C CA . ALA A 1 233 ? 3.891 15.343 4.052 1.00 85.69 233 ALA A CA 1
ATOM 1663 C C . ALA A 1 233 ? 4.832 14.601 3.080 1.00 85.69 233 ALA A C 1
ATOM 1665 O O . ALA A 1 233 ? 5.402 15.219 2.182 1.00 85.69 233 ALA A O 1
ATOM 1666 N N . LYS A 1 234 ? 4.995 13.276 3.211 1.00 86.56 234 LYS A N 1
ATOM 1667 C CA . LYS A 1 234 ? 5.969 12.515 2.416 1.00 86.56 234 LYS A CA 1
ATOM 1668 C C . LYS A 1 234 ? 5.566 12.462 0.932 1.00 86.56 234 LYS A C 1
ATOM 1670 O O . LYS A 1 234 ? 4.426 12.077 0.628 1.00 86.56 234 LYS A O 1
ATOM 1675 N N . PRO A 1 235 ? 6.455 12.800 -0.019 1.00 86.69 235 PRO A N 1
ATOM 1676 C CA . PRO A 1 235 ? 6.203 12.597 -1.445 1.00 86.69 235 PRO A CA 1
ATOM 1677 C C . PRO A 1 235 ? 5.954 11.120 -1.776 1.00 86.69 235 PRO A C 1
ATOM 1679 O O . PRO A 1 235 ? 6.530 10.227 -1.164 1.00 86.69 235 PRO A O 1
ATOM 1682 N N . SER A 1 236 ? 5.075 10.841 -2.741 1.00 87.00 236 SER A N 1
ATOM 1683 C CA . SER A 1 236 ? 4.867 9.459 -3.196 1.00 87.00 236 SER A CA 1
ATOM 1684 C C . SER A 1 236 ? 6.040 9.016 -4.067 1.00 87.00 236 SER A C 1
ATOM 1686 O O . SER A 1 236 ? 6.458 9.767 -4.944 1.00 87.00 236 SER A O 1
ATOM 1688 N N . PHE A 1 237 ? 6.537 7.801 -3.841 1.00 90.00 237 PHE A N 1
ATOM 1689 C CA . PHE A 1 237 ? 7.613 7.212 -4.628 1.00 90.00 237 PHE A CA 1
ATOM 1690 C C . PHE A 1 237 ? 7.074 6.004 -5.412 1.00 90.00 237 PHE A C 1
ATOM 1692 O O . PHE A 1 237 ? 6.549 5.067 -4.812 1.00 90.00 237 PHE A O 1
ATOM 1699 N N . PRO A 1 238 ? 7.103 6.030 -6.754 1.00 90.44 238 PRO A N 1
ATOM 1700 C CA . PRO A 1 238 ? 6.791 4.862 -7.569 1.00 90.44 238 PRO A CA 1
ATOM 1701 C C . PRO A 1 238 ? 7.825 3.743 -7.404 1.00 90.44 238 PRO A C 1
ATOM 1703 O O . PRO A 1 238 ? 9.006 4.000 -7.209 1.00 90.44 238 PRO A O 1
ATOM 1706 N N . CYS A 1 239 ? 7.384 2.502 -7.595 1.00 92.19 239 CYS A N 1
ATOM 1707 C CA . CYS A 1 239 ? 8.252 1.328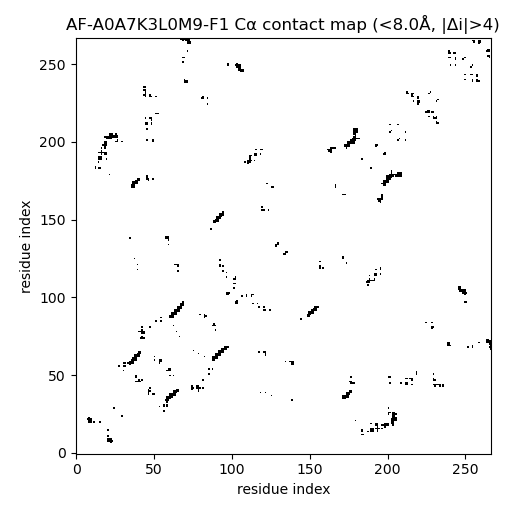 -7.711 1.00 92.19 239 CYS A CA 1
ATOM 1708 C C . CYS A 1 239 ? 9.413 1.561 -8.703 1.00 92.19 239 CYS A C 1
ATOM 1710 O O . CYS A 1 239 ? 9.207 2.122 -9.783 1.00 92.19 239 CYS A O 1
ATOM 1712 N N . LEU A 1 240 ? 10.614 1.078 -8.361 1.00 95.56 240 LEU A N 1
ATOM 1713 C CA . LEU A 1 240 ? 11.843 1.280 -9.138 1.00 95.56 240 LEU A CA 1
ATOM 1714 C C . LEU A 1 240 ? 11.729 0.781 -10.587 1.00 95.56 240 LEU A C 1
ATOM 1716 O O . LEU A 1 240 ? 12.267 1.401 -11.501 1.00 95.56 240 LEU A O 1
ATOM 1720 N N . ALA A 1 241 ? 10.949 -0.278 -10.827 1.00 95.12 241 ALA A N 1
ATOM 1721 C CA . ALA A 1 241 ? 10.715 -0.821 -12.166 1.00 95.12 241 ALA A CA 1
ATOM 1722 C C . ALA A 1 241 ? 9.981 0.150 -13.115 1.00 95.12 241 ALA A C 1
ATOM 1724 O O . ALA A 1 241 ? 9.957 -0.081 -14.319 1.00 95.12 241 ALA A O 1
ATOM 1725 N N . VAL A 1 242 ? 9.354 1.222 -12.608 1.00 94.06 242 VAL A N 1
ATOM 1726 C CA . VAL A 1 242 ? 8.752 2.276 -13.450 1.00 94.06 242 VAL A CA 1
ATOM 1727 C C . VAL A 1 242 ? 9.823 3.122 -14.145 1.00 94.06 242 VAL A C 1
ATOM 1729 O O . VAL A 1 242 ? 9.551 3.694 -15.197 1.00 94.06 242 VAL A O 1
ATOM 1732 N N . TYR A 1 243 ? 11.035 3.180 -13.590 1.00 96.00 243 TYR A N 1
ATOM 1733 C CA . TYR A 1 243 ? 12.155 3.917 -14.176 1.00 96.00 243 TYR A CA 1
ATOM 1734 C C . TYR A 1 243 ? 12.970 3.082 -15.171 1.00 96.00 243 TYR A C 1
ATOM 1736 O O . TYR A 1 243 ? 13.836 3.622 -15.852 1.00 96.00 243 TYR A O 1
ATOM 1744 N N . VAL A 1 244 ? 12.678 1.785 -15.298 1.00 96.56 244 VAL A N 1
ATOM 1745 C CA . VAL A 1 244 ? 13.263 0.931 -16.336 1.00 96.56 244 VAL A CA 1
ATOM 1746 C C . VAL A 1 244 ? 12.367 0.982 -17.583 1.00 96.56 244 VAL A C 1
ATOM 1748 O O . VAL A 1 244 ? 11.152 0.794 -17.451 1.00 96.56 244 VAL A O 1
ATOM 1751 N N . PRO A 1 245 ? 12.916 1.220 -18.794 1.00 95.25 245 PRO A N 1
ATOM 1752 C CA . PRO A 1 245 ? 12.125 1.306 -20.021 1.00 95.25 245 PRO A CA 1
ATOM 1753 C C . PRO A 1 245 ? 11.213 0.092 -20.225 1.00 95.25 245 PRO A C 1
ATOM 1755 O O . PRO A 1 245 ? 11.637 -1.046 -20.034 1.00 95.25 245 PRO A O 1
ATOM 1758 N N . ALA A 1 246 ? 9.964 0.323 -20.632 1.00 90.88 246 ALA A N 1
ATOM 1759 C CA . ALA A 1 246 ? 9.011 -0.757 -20.884 1.00 90.88 246 ALA A CA 1
ATOM 1760 C C . ALA A 1 246 ? 9.562 -1.758 -21.918 1.00 90.88 246 ALA A C 1
ATOM 1762 O O . ALA A 1 246 ? 10.126 -1.357 -22.936 1.00 90.88 246 ALA A O 1
ATOM 1763 N N . GLY A 1 247 ? 9.403 -3.055 -21.649 1.00 93.75 247 GLY A N 1
ATOM 1764 C CA . GLY A 1 247 ? 9.958 -4.145 -22.457 1.00 93.75 247 GLY A CA 1
ATOM 1765 C C . GLY A 1 247 ? 11.451 -4.422 -22.245 1.00 93.75 247 GLY A C 1
ATOM 1766 O O . GLY A 1 247 ? 11.933 -5.455 -22.703 1.00 93.75 247 GLY A O 1
ATOM 1767 N N . ALA A 1 248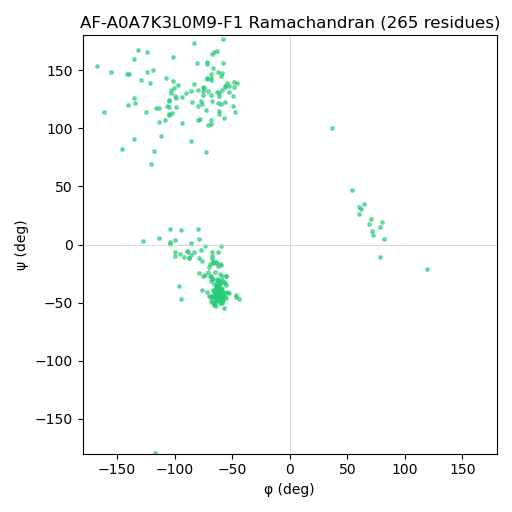 ? 12.193 -3.556 -21.543 1.00 96.88 248 ALA A N 1
ATOM 1768 C CA . ALA A 1 248 ? 13.565 -3.859 -21.144 1.00 96.88 248 ALA A CA 1
ATOM 1769 C C . ALA A 1 248 ? 13.564 -4.774 -19.905 1.00 96.88 248 ALA A C 1
ATOM 1771 O O . ALA A 1 248 ? 12.845 -4.460 -18.950 1.00 96.88 248 ALA A O 1
ATOM 1772 N N . PRO A 1 249 ? 14.359 -5.863 -19.880 1.00 97.19 249 PRO A N 1
ATOM 1773 C CA . PRO A 1 249 ? 14.388 -6.793 -18.756 1.00 97.19 249 PRO A CA 1
ATOM 1774 C C . PRO A 1 249 ? 14.707 -6.116 -17.420 1.00 97.19 249 PRO A C 1
ATOM 1776 O O . PRO A 1 249 ? 15.630 -5.306 -17.322 1.00 97.19 249 PRO A O 1
ATOM 1779 N N . LEU A 1 250 ? 13.967 -6.497 -16.382 1.00 97.94 250 LEU A N 1
ATOM 1780 C CA . LEU A 1 250 ? 14.235 -6.121 -15.002 1.00 97.94 250 LEU A CA 1
ATOM 1781 C C . LEU A 1 250 ? 15.256 -7.086 -14.416 1.00 97.94 250 LEU A C 1
ATOM 1783 O O . LEU A 1 250 ? 15.059 -8.296 -14.380 1.00 97.94 250 LEU A O 1
ATOM 1787 N N . THR A 1 251 ? 16.346 -6.509 -13.944 1.00 97.00 251 THR A N 1
ATOM 1788 C CA . THR A 1 251 ? 17.454 -7.177 -13.265 1.00 97.00 251 THR A CA 1
ATOM 1789 C C . THR A 1 251 ? 17.850 -6.375 -12.030 1.00 97.00 251 THR A C 1
ATOM 1791 O O . THR A 1 251 ? 17.589 -5.168 -11.968 1.00 97.00 251 THR A O 1
ATOM 1794 N N . GLU A 1 252 ? 18.535 -7.020 -11.086 1.00 96.00 252 GLU A N 1
ATOM 1795 C CA . GLU A 1 252 ? 19.227 -6.372 -9.957 1.00 96.00 252 GLU A CA 1
ATOM 1796 C C . GLU A 1 252 ? 20.008 -5.123 -10.405 1.00 96.00 252 GLU A C 1
ATOM 1798 O O . GLU A 1 252 ? 19.857 -4.039 -9.839 1.00 96.00 252 GLU A O 1
ATOM 1803 N N . GLU A 1 253 ? 20.777 -5.240 -11.492 1.00 96.94 253 GLU A N 1
ATOM 1804 C CA . GLU A 1 253 ? 21.578 -4.140 -12.033 1.00 96.94 253 GLU A CA 1
ATOM 1805 C C . GLU A 1 253 ? 20.703 -2.980 -12.533 1.00 96.94 253 GLU A C 1
ATOM 1807 O O . GLU A 1 253 ? 20.951 -1.820 -12.202 1.00 96.94 253 GLU A O 1
ATOM 1812 N N . SER A 1 254 ? 19.651 -3.277 -13.305 1.00 97.31 254 SER A N 1
ATOM 1813 C CA . SER A 1 254 ? 18.749 -2.243 -13.831 1.00 97.31 254 SER A CA 1
ATOM 1814 C C . SER A 1 254 ? 18.020 -1.481 -12.718 1.00 97.31 254 SER A C 1
ATOM 1816 O O . SER A 1 254 ? 17.825 -0.271 -12.825 1.00 97.31 254 SER A O 1
ATOM 1818 N N . LEU A 1 255 ? 17.659 -2.173 -11.633 1.00 97.25 255 LEU A N 1
ATOM 1819 C CA . LEU A 1 255 ? 16.961 -1.594 -10.486 1.00 97.25 255 LEU A CA 1
ATOM 1820 C C . LEU A 1 255 ? 17.916 -0.785 -9.609 1.00 97.25 255 LEU A C 1
ATOM 1822 O O . LEU A 1 255 ? 17.557 0.304 -9.171 1.00 97.25 255 LEU A O 1
ATOM 1826 N N . THR A 1 256 ? 19.146 -1.265 -9.425 1.00 96.50 256 THR A N 1
ATOM 1827 C CA . THR A 1 256 ? 20.213 -0.525 -8.739 1.00 96.50 256 THR A CA 1
ATOM 1828 C C . THR A 1 256 ? 20.529 0.776 -9.472 1.00 96.50 256 THR A C 1
ATOM 1830 O O . THR A 1 256 ? 20.625 1.834 -8.852 1.00 96.50 256 THR A O 1
ATOM 1833 N N . ARG A 1 257 ? 20.616 0.732 -10.807 1.00 96.81 257 ARG A N 1
ATOM 1834 C CA . ARG A 1 257 ? 20.797 1.929 -11.637 1.00 96.81 257 ARG A CA 1
ATOM 1835 C C . ARG A 1 257 ? 19.628 2.902 -11.485 1.00 96.81 257 ARG A C 1
ATOM 1837 O O . ARG A 1 257 ? 19.851 4.082 -11.232 1.00 96.81 257 ARG A O 1
ATOM 1844 N N . ALA A 1 258 ? 18.395 2.400 -11.571 1.00 97.00 258 ALA A N 1
ATOM 1845 C CA . ALA A 1 258 ? 17.193 3.202 -11.361 1.00 97.00 258 ALA A CA 1
ATOM 1846 C C . ALA A 1 258 ? 17.162 3.861 -9.970 1.00 97.00 258 ALA A C 1
ATOM 1848 O O . ALA A 1 258 ? 16.781 5.024 -9.853 1.00 97.00 258 ALA A O 1
ATOM 1849 N N . ALA A 1 259 ? 17.579 3.148 -8.921 1.00 96.69 259 ALA A N 1
ATOM 1850 C CA . ALA A 1 259 ? 17.660 3.674 -7.561 1.00 96.69 259 ALA A CA 1
ATOM 1851 C C . ALA A 1 259 ? 18.707 4.798 -7.455 1.00 96.69 259 ALA A C 1
ATOM 1853 O O . ALA A 1 259 ? 18.387 5.906 -7.013 1.00 96.69 259 ALA A O 1
ATOM 1854 N N . ALA A 1 260 ? 19.916 4.560 -7.973 1.00 96.56 260 ALA A N 1
ATOM 1855 C CA . ALA A 1 260 ? 21.004 5.536 -7.979 1.00 96.56 260 ALA A CA 1
ATOM 1856 C C . ALA A 1 260 ? 20.628 6.830 -8.724 1.00 96.56 260 ALA A C 1
ATOM 1858 O O . ALA A 1 260 ? 20.835 7.928 -8.211 1.00 96.56 260 ALA A O 1
ATOM 1859 N N . GLU A 1 261 ? 19.987 6.726 -9.892 1.00 97.00 261 GLU A N 1
ATOM 1860 C CA . GLU A 1 261 ? 19.509 7.882 -10.668 1.00 97.00 261 GLU A CA 1
ATOM 1861 C C . GLU A 1 261 ? 18.416 8.698 -9.957 1.00 97.00 261 GLU A C 1
ATOM 1863 O O . GLU A 1 261 ? 18.103 9.821 -10.371 1.00 97.00 261 GLU A O 1
ATOM 1868 N N . ARG A 1 262 ? 17.782 8.137 -8.923 1.00 96.00 262 ARG A N 1
ATOM 1869 C CA . ARG A 1 262 ? 16.787 8.803 -8.069 1.00 96.00 262 ARG A CA 1
ATOM 1870 C C . ARG A 1 262 ? 17.348 9.205 -6.704 1.00 96.00 262 ARG A C 1
ATOM 1872 O O . ARG A 1 262 ? 16.609 9.802 -5.927 1.00 96.00 262 ARG A O 1
ATOM 1879 N N . GLY A 1 263 ? 18.625 8.926 -6.435 1.00 95.56 263 GLY A N 1
ATOM 1880 C CA . GLY A 1 263 ? 19.272 9.243 -5.163 1.00 95.56 263 GLY A CA 1
ATOM 1881 C C . GLY A 1 263 ? 18.675 8.474 -3.987 1.00 95.56 263 GLY A C 1
ATOM 1882 O O . GLY A 1 263 ? 18.542 9.034 -2.902 1.00 95.56 263 GLY A O 1
ATOM 1883 N N . VAL A 1 264 ? 18.254 7.228 -4.216 1.00 94.06 264 VAL A N 1
ATOM 1884 C CA . VAL A 1 264 ? 17.704 6.351 -3.178 1.00 94.06 264 VAL A CA 1
ATOM 1885 C C . VAL A 1 264 ? 18.505 5.061 -3.124 1.00 94.06 264 VAL A C 1
ATOM 1887 O O . VAL A 1 264 ? 18.993 4.591 -4.152 1.00 94.06 264 VAL A O 1
ATOM 1890 N N . ASP A 1 265 ? 18.609 4.478 -1.937 1.00 90.38 265 ASP A N 1
ATOM 1891 C CA . ASP A 1 265 ? 19.277 3.193 -1.781 1.00 90.38 265 ASP A CA 1
ATOM 1892 C C . ASP A 1 265 ? 18.384 2.061 -2.320 1.00 90.38 265 ASP A C 1
ATOM 1894 O O . ASP A 1 265 ? 17.170 2.041 -2.038 1.00 90.38 265 ASP A O 1
ATOM 1898 N N . PRO A 1 266 ? 18.946 1.119 -3.103 1.00 84.31 266 PRO A N 1
ATOM 1899 C CA . PRO A 1 266 ? 18.255 -0.122 -3.426 1.00 84.31 266 PRO A CA 1
ATOM 1900 C C . PRO A 1 266 ? 18.000 -0.935 -2.144 1.00 84.31 266 PRO A C 1
ATOM 1902 O O . PRO A 1 266 ? 18.524 -0.614 -1.078 1.00 84.31 266 PRO A O 1
ATOM 1905 N N . ARG A 1 267 ? 17.132 -1.944 -2.250 1.00 71.88 267 ARG A N 1
ATOM 1906 C CA . ARG A 1 267 ? 16.682 -2.784 -1.129 1.00 71.88 267 ARG A CA 1
ATOM 1907 C C . ARG A 1 267 ? 17.816 -3.411 -0.317 1.00 71.88 267 ARG A C 1
ATOM 1909 O O . ARG A 1 267 ? 18.802 -3.866 -0.931 1.00 71.88 267 ARG A O 1
#

Secondary structure (DSSP, 8-state):
--HHHHTTSPP--TT--GGG-TTSS-HHHHHHH-SEEEEE--SSHHHHHHHHHHHHTT-EEEEEEEE-TTS-HHHHHHHHHHHHHHT--EEEEE--GGG-HHHHT--TTHHHHHHHHHHHHHHHHHHHHHHTTTT-S-S--TT--------EEE--------------TTPPPEE----TT--GGG-THHHHHHHTT-B-HHHHTT--HHHHHHHHHHHHHHTT--TTTT-TTPPP---GGGSSPTTSPP-HHHHHHHHHTTT----

Sequence (267 aa):
MAEDREARLAPDVPGVGEGQRLGAEPLDGFLARTPRLAVAFSGGCDSAYLLAAARAAGCAVRAYRVDTAFQPAFERDDAERVAAALGVPLTTIALDVLAHADVAANPPDRCYRCKGLIFDAIRAQVERDAEAGLWEDGPVSASGVPAGGTARAAVEVAGGASAGVPAPAGRIPIVDGTNGSDDPARRPGFRALAERGIVSPLRRAGLSKEAVRAASAVLAAREGHDPAALLSAKPSFPCLAVYVPAGAPLTEESLTRAAAERGVDPR

pLDDT: mean 83.73, std 20.75, range [27.95, 98.5]

Solvent-accessible surface area (backbone atoms only — not comparable to full-atom values): 14614 Å² total; per-residue (Å²): 123,72,74,74,48,64,77,53,44,62,77,93,49,90,55,56,30,81,38,52,37,42,39,72,44,51,52,66,67,51,43,71,78,39,52,50,36,35,34,49,37,71,42,42,36,50,27,37,30,53,53,50,52,36,50,74,73,52,22,34,55,39,35,38,29,75,50,39,81,42,45,48,39,66,38,55,56,43,33,54,50,33,28,59,76,68,68,37,54,44,39,41,34,48,46,72,55,64,79,36,63,75,35,16,45,22,44,97,58,22,57,21,51,50,46,36,56,51,53,53,46,52,49,56,49,54,51,52,38,50,77,69,48,74,62,71,66,68,57,71,57,97,82,65,74,79,80,84,64,81,49,75,48,82,56,89,75,83,86,80,92,70,81,57,59,81,72,57,96,87,56,75,47,42,33,40,44,51,33,41,68,62,57,62,95,83,32,63,38,38,36,35,34,26,45,64,50,33,30,16,50,43,9,12,38,45,33,32,66,66,53,44,29,54,52,23,39,53,47,26,56,73,74,71,44,58,65,66,54,37,30,36,83,57,81,88,79,78,52,34,65,75,69,44,60,83,57,46,66,57,43,74,66,54,33,43,50,37,20,54,80,66,77,42,56,55,96

Radius of gyration: 18.0 Å; Cα contacts (8 Å, |Δi|>4): 473; chains: 1; bounding box: 53×38×49 Å